Protein AF-A0A4R2BJ52-F1 (afdb_monomer_lite)

Foldseek 3Di:
DDDDDDDDDDDDDPPDPDPPPPDDQFQWWKFDQVQLVVQCVVLVLLVVLVVLVVVVVVPDDLQVSLVVSLVSLLPGDHDPQLLVQLQVRCVSNPAAQFWKKKWKFDAPDDIDIDGRDGHSVSSVSSVSNSSSVCRHSCNVVVCVVVVHDSRPDGIMMMMGTDDPDDDDQDDADDDDDRPGRMDGDPNVVNVRVVSVVVVVVVVVVPD

Secondary structure (DSSP, 8-state):
--------------------------SEEEE-HHHHHHHHHHTTHHHHHHHHHHHHHTT--HHHHHHHHHHHHHHSPPPHHHHHHHHHHHHHHT-TT--EEEEEES-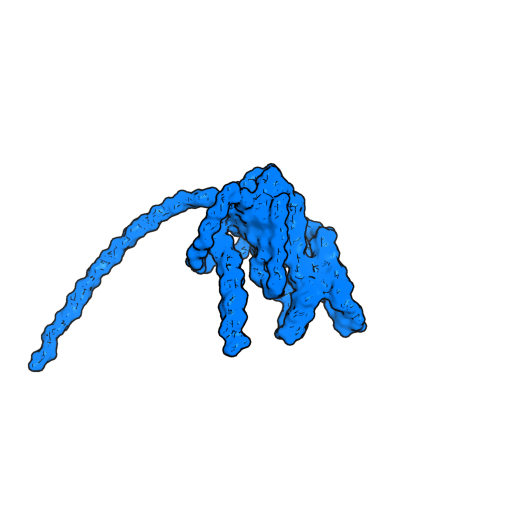SSPPPEEEEE-SHHHHHHHHHHHHHGGG-HHHHHHHHHTT--SSS---EEEEEE--SSPPPPPPPPP-----SSEE--HHHHHHHHHHHHHHHHHTTS--

Radius of gyration: 22.38 Å; chains: 1; bounding box: 63×48×71 Å

Sequence (207 aa):
MSQSGTTRLYQPVRLVPQRRQEAEASTGFAVTMAACHEFVRSARLRPYIAGELRRWRAGRDLIAVGAAIRTAFADAGWPDPVADAIAAGYARLGGDGTVVTVRSVGSPGRLEMFRDLRTTSDVLAACKRCFAALFTDEAIADREARGSSQLDVAVSIGIERESCAAAPAPAAPTAVDCSGYVVDDAELLRLAAWAIVLERNHTRSAS

Structure (mmCIF, N/CA/C/O backbone):
data_AF-A0A4R2BJ52-F1
#
_entry.id   AF-A0A4R2BJ52-F1
#
loop_
_atom_site.group_PDB
_atom_site.id
_atom_site.type_symbol
_atom_site.label_atom_id
_atom_site.label_alt_id
_atom_site.label_comp_id
_atom_site.label_asym_id
_atom_site.label_entity_id
_atom_site.label_seq_id
_atom_site.pdbx_PDB_ins_code
_atom_site.Cartn_x
_atom_site.Cartn_y
_atom_site.Cartn_z
_atom_site.occupancy
_atom_site.B_iso_or_equiv
_atom_site.auth_seq_id
_atom_site.auth_comp_id
_atom_site.auth_asym_id
_atom_site.auth_atom_id
_atom_site.pdbx_PDB_model_num
ATOM 1 N N . MET A 1 1 ? 49.257 -34.125 48.888 1.00 41.59 1 MET A N 1
ATOM 2 C CA . MET A 1 1 ? 48.495 -34.733 47.779 1.00 41.59 1 MET A CA 1
ATOM 3 C C . MET A 1 1 ? 47.028 -34.434 48.031 1.00 41.59 1 MET A C 1
ATOM 5 O O . MET A 1 1 ? 46.412 -35.065 48.877 1.00 41.59 1 MET A O 1
ATOM 9 N N . SER A 1 2 ? 46.544 -33.360 47.408 1.00 39.62 2 SER A N 1
ATOM 10 C CA . SER A 1 2 ? 45.168 -32.866 47.501 1.00 39.62 2 SER A CA 1
ATOM 11 C C . SER A 1 2 ? 44.220 -33.779 46.746 1.00 39.62 2 SER A C 1
ATOM 13 O O . SER A 1 2 ? 44.535 -34.080 45.602 1.00 39.62 2 SER A O 1
ATOM 15 N N . GLN A 1 3 ? 43.061 -34.099 47.325 1.00 38.56 3 GLN A N 1
ATOM 16 C CA . GLN A 1 3 ? 41.778 -34.201 46.617 1.00 38.56 3 GLN A CA 1
ATOM 17 C C . GLN A 1 3 ? 40.640 -33.954 47.623 1.00 38.56 3 GLN A C 1
ATOM 19 O O . GLN A 1 3 ? 40.214 -34.867 48.320 1.00 38.56 3 GLN A O 1
ATOM 24 N N . SER A 1 4 ? 40.157 -32.712 47.696 1.00 43.31 4 SER A N 1
ATOM 25 C CA . SER A 1 4 ? 38.865 -32.383 48.310 1.00 43.31 4 SER A CA 1
ATOM 26 C C . SER A 1 4 ? 37.937 -31.944 47.187 1.00 43.31 4 SER A C 1
ATOM 28 O O . SER A 1 4 ? 38.102 -30.864 46.622 1.00 43.31 4 SER A O 1
ATOM 30 N N . GLY A 1 5 ? 37.015 -32.830 46.814 1.00 39.09 5 GLY A N 1
ATOM 31 C CA . GLY A 1 5 ? 35.986 -32.570 45.816 1.00 39.09 5 GLY A CA 1
ATOM 32 C C . GLY A 1 5 ? 34.953 -31.583 46.352 1.00 39.09 5 GLY A C 1
ATOM 33 O O . GLY A 1 5 ? 34.246 -31.866 47.315 1.00 39.09 5 GLY A O 1
ATOM 34 N N . THR A 1 6 ? 34.866 -30.417 45.720 1.00 45.50 6 THR A N 1
ATOM 35 C CA . THR A 1 6 ? 33.835 -29.414 45.993 1.00 45.50 6 THR A CA 1
ATOM 36 C C . THR A 1 6 ? 32.547 -29.808 45.273 1.00 45.50 6 THR A C 1
ATOM 38 O O . THR A 1 6 ? 32.357 -29.494 44.099 1.00 45.50 6 THR A O 1
ATOM 41 N N . THR A 1 7 ? 31.639 -30.484 45.974 1.00 38.81 7 THR A N 1
ATOM 42 C CA . THR A 1 7 ? 30.260 -30.686 45.512 1.00 38.81 7 THR A CA 1
ATOM 43 C C . THR A 1 7 ? 29.520 -29.348 45.566 1.00 38.81 7 THR A C 1
ATOM 45 O O . THR A 1 7 ? 29.089 -28.903 46.629 1.00 38.81 7 THR A O 1
ATOM 48 N N . ARG A 1 8 ? 29.378 -28.671 44.418 1.00 41.22 8 ARG A N 1
ATOM 49 C CA . ARG A 1 8 ? 28.463 -27.528 44.268 1.00 41.22 8 ARG A CA 1
ATOM 50 C C . ARG A 1 8 ? 27.025 -28.040 44.364 1.00 41.22 8 ARG A C 1
ATOM 52 O O . ARG A 1 8 ? 26.524 -28.671 43.438 1.00 41.22 8 ARG A O 1
ATOM 59 N N . LEU A 1 9 ? 26.373 -27.756 45.487 1.00 41.34 9 LEU A N 1
ATOM 60 C CA . LEU A 1 9 ? 24.936 -27.946 45.665 1.00 41.34 9 LEU A CA 1
ATOM 61 C C . LEU A 1 9 ? 24.181 -27.049 44.671 1.00 41.34 9 LEU A C 1
ATOM 63 O O . LEU A 1 9 ? 24.325 -25.827 44.683 1.00 41.34 9 LEU A O 1
ATOM 67 N N . TYR A 1 10 ? 23.398 -27.677 43.797 1.00 31.06 10 TYR A N 1
ATOM 68 C CA . TYR A 1 10 ? 22.483 -27.023 42.866 1.00 31.06 10 TYR A CA 1
ATOM 69 C C . TYR A 1 10 ? 21.347 -26.379 43.676 1.00 31.06 10 TYR A C 1
ATOM 71 O O . TYR A 1 10 ? 20.587 -27.082 44.341 1.00 31.06 10 TYR A O 1
ATOM 79 N N . GLN A 1 11 ? 21.227 -25.050 43.653 1.00 37.69 11 GLN A N 1
ATOM 80 C CA . GLN A 1 11 ? 20.032 -24.384 44.176 1.00 37.69 11 GLN A CA 1
ATOM 81 C C . GLN A 1 11 ? 18.918 -24.467 43.124 1.00 37.69 11 GLN A C 1
ATOM 83 O O . GLN A 1 11 ? 19.160 -24.115 41.967 1.00 37.69 11 GLN A O 1
ATOM 88 N N . PRO A 1 12 ? 17.696 -24.902 43.476 1.00 36.69 12 PRO A N 1
ATOM 89 C CA . PRO A 1 12 ? 16.580 -24.837 42.548 1.00 36.69 12 PRO A CA 1
ATOM 90 C C . PRO A 1 12 ? 16.189 -23.371 42.333 1.00 36.69 12 PRO A C 1
ATOM 92 O O . PRO A 1 12 ? 15.832 -22.658 43.273 1.00 36.69 12 PRO A O 1
ATOM 95 N N . VAL A 1 13 ? 16.251 -22.924 41.079 1.00 41.91 13 VAL A N 1
ATOM 96 C CA . VAL A 1 13 ? 15.698 -21.637 40.650 1.00 41.91 13 VAL A CA 1
ATOM 97 C C . VAL A 1 13 ? 14.194 -21.671 40.928 1.00 41.91 13 VAL A C 1
ATOM 99 O O . VAL A 1 13 ? 13.459 -22.433 40.302 1.00 41.91 13 VAL A O 1
ATOM 102 N N . ARG A 1 14 ? 13.718 -20.860 41.881 1.00 32.72 14 ARG A N 1
ATOM 103 C CA . ARG A 1 14 ? 12.281 -20.594 42.022 1.00 32.72 14 ARG A CA 1
ATOM 104 C C . ARG A 1 14 ? 11.825 -19.864 40.762 1.00 32.72 14 ARG A C 1
ATOM 106 O O . ARG A 1 14 ? 12.106 -18.679 40.603 1.00 32.72 14 ARG A O 1
ATOM 113 N N . LEU A 1 15 ? 11.104 -20.565 39.891 1.00 32.72 15 LEU A N 1
ATOM 114 C CA . LEU A 1 15 ? 10.260 -19.944 38.876 1.00 32.72 15 LEU A CA 1
ATOM 115 C C . LEU A 1 15 ? 9.215 -19.096 39.607 1.00 32.72 15 LEU A C 1
ATOM 117 O O . LEU A 1 15 ? 8.249 -19.612 40.167 1.00 32.72 15 LEU A O 1
ATOM 121 N N . VAL A 1 16 ? 9.452 -17.787 39.659 1.00 36.56 16 VAL A N 1
ATOM 122 C CA . VAL A 1 16 ? 8.417 -16.821 40.023 1.00 36.56 16 VAL A CA 1
ATOM 123 C C . VAL A 1 16 ? 7.345 -16.932 38.938 1.00 36.56 16 VAL A C 1
ATOM 125 O O . VAL A 1 16 ? 7.696 -16.811 37.762 1.00 36.56 16 VAL A O 1
ATOM 128 N N . PRO A 1 17 ? 6.066 -17.183 39.272 1.00 31.14 17 PRO A N 1
ATOM 129 C CA . PRO A 1 17 ? 5.019 -17.143 38.267 1.00 31.14 17 PRO A CA 1
ATOM 130 C C . PRO A 1 17 ? 5.016 -15.728 37.693 1.00 31.14 17 PRO A C 1
ATOM 132 O O . PRO A 1 17 ? 4.784 -14.757 38.419 1.00 31.14 17 PRO A O 1
ATOM 135 N N . GLN A 1 18 ? 5.345 -15.600 36.406 1.00 39.41 18 GLN A N 1
ATOM 136 C CA . GLN A 1 18 ? 5.172 -14.337 35.711 1.00 39.41 18 GLN A CA 1
ATOM 137 C C . GLN A 1 18 ? 3.688 -14.003 35.817 1.00 39.41 18 GLN A C 1
ATOM 139 O O . GLN A 1 18 ? 2.839 -14.763 35.345 1.00 39.41 18 GLN A O 1
ATOM 144 N N . ARG A 1 19 ? 3.368 -12.913 36.527 1.00 28.89 19 ARG A N 1
ATOM 145 C CA . ARG A 1 19 ? 2.009 -12.377 36.523 1.00 28.89 19 ARG A CA 1
ATOM 146 C C . ARG A 1 19 ? 1.627 -12.245 35.055 1.00 28.89 19 ARG A C 1
ATOM 148 O O . ARG A 1 19 ? 2.394 -11.643 34.305 1.00 28.89 19 ARG A O 1
ATOM 155 N N . ARG A 1 20 ? 0.474 -12.792 34.655 1.00 35.03 20 ARG A N 1
ATOM 156 C CA . ARG A 1 20 ? -0.201 -12.318 33.444 1.00 35.03 20 ARG A CA 1
ATOM 157 C C . ARG A 1 20 ? -0.268 -10.805 33.610 1.00 35.03 20 ARG A C 1
ATOM 159 O O . ARG A 1 20 ? -0.992 -10.334 34.483 1.00 35.03 20 ARG A O 1
ATOM 166 N N . GLN A 1 21 ? 0.572 -10.071 32.887 1.00 37.59 21 GLN A N 1
ATOM 167 C CA . GLN A 1 21 ? 0.356 -8.648 32.721 1.00 37.59 21 GLN A CA 1
ATOM 168 C C . GLN A 1 21 ? -1.011 -8.569 32.063 1.00 37.59 21 GLN A C 1
ATOM 170 O O . GLN A 1 21 ? -1.208 -9.086 30.965 1.00 37.59 21 GLN A O 1
ATOM 175 N N . GLU A 1 22 ? -1.983 -8.070 32.822 1.00 30.86 22 GLU A N 1
ATOM 176 C CA . GLU A 1 22 ? -3.259 -7.631 32.284 1.00 30.86 22 GLU A CA 1
ATOM 177 C C . GLU A 1 22 ? -2.907 -6.741 31.098 1.00 30.86 22 GLU A C 1
ATOM 179 O O . GLU A 1 22 ? -2.215 -5.739 31.270 1.00 30.86 22 GLU A O 1
ATOM 184 N N . ALA A 1 23 ? -3.234 -7.212 29.894 1.00 40.47 23 ALA A N 1
ATOM 185 C CA . ALA A 1 23 ? -2.856 -6.551 28.663 1.00 40.47 23 ALA A CA 1
ATOM 186 C C . ALA A 1 23 ? -3.389 -5.118 28.723 1.00 40.47 23 ALA A C 1
ATOM 188 O O . ALA A 1 23 ? -4.603 -4.905 28.687 1.00 40.47 23 ALA A O 1
ATOM 189 N N . GLU A 1 24 ? -2.486 -4.143 28.862 1.00 43.41 24 GLU A N 1
ATOM 190 C CA . GLU A 1 24 ? -2.804 -2.750 28.580 1.00 43.41 24 GLU A CA 1
ATOM 191 C C . GLU A 1 24 ? -3.494 -2.727 27.217 1.00 43.41 24 GLU A C 1
ATOM 193 O O . GLU A 1 24 ? -3.014 -3.354 26.270 1.00 43.41 24 GLU A O 1
ATOM 198 N N . ALA A 1 25 ? -4.660 -2.078 27.141 1.00 50.91 25 ALA A N 1
ATOM 199 C CA . ALA A 1 25 ? -5.409 -1.965 25.899 1.00 50.91 25 ALA A CA 1
ATOM 200 C C . ALA A 1 25 ? -4.448 -1.505 24.795 1.00 50.91 25 ALA A C 1
ATOM 202 O O . ALA A 1 25 ? -3.876 -0.417 24.903 1.00 50.91 25 ALA A O 1
ATOM 203 N N . SER A 1 26 ? -4.227 -2.364 23.791 1.00 58.62 26 SER A N 1
ATOM 204 C CA . SER A 1 26 ? -3.217 -2.118 22.764 1.00 58.62 26 SER A CA 1
ATOM 205 C C . SER A 1 26 ? -3.442 -0.740 22.155 1.00 58.62 26 SER A C 1
ATOM 207 O O . SER A 1 26 ? -4.533 -0.427 21.677 1.00 58.62 26 SER A O 1
ATOM 209 N N . THR A 1 27 ? -2.417 0.107 22.190 1.00 80.88 27 THR A N 1
ATOM 210 C CA . THR A 1 27 ? -2.485 1.463 21.635 1.00 80.88 27 THR A CA 1
ATOM 211 C C . THR A 1 27 ? -2.307 1.474 20.120 1.00 80.88 27 THR A C 1
ATOM 213 O O . THR A 1 27 ? -2.368 2.539 19.514 1.00 80.88 27 THR A O 1
ATOM 216 N N . GLY A 1 28 ? -2.123 0.312 19.492 1.00 85.94 28 GLY A N 1
ATOM 217 C CA . GLY A 1 28 ? -1.963 0.179 18.052 1.00 85.94 28 GLY A CA 1
ATOM 218 C C . GLY A 1 28 ? -2.007 -1.268 17.564 1.00 85.94 28 GLY A C 1
ATOM 219 O O . GLY A 1 28 ? -2.213 -2.201 18.339 1.00 85.94 28 GLY A O 1
ATOM 220 N N . PHE A 1 29 ? -1.796 -1.447 16.267 1.00 84.81 29 PHE A N 1
ATOM 221 C CA . PHE A 1 29 ? -1.642 -2.740 15.602 1.00 84.81 29 PHE A CA 1
ATOM 222 C C . PHE A 1 29 ? -0.725 -2.587 14.387 1.00 84.81 29 PHE A C 1
ATOM 224 O O . PHE A 1 29 ? -0.360 -1.469 14.009 1.00 84.81 29 PHE A O 1
ATOM 231 N N . ALA A 1 30 ? -0.356 -3.698 13.752 1.00 87.06 30 ALA A N 1
ATOM 232 C CA . ALA A 1 30 ? 0.394 -3.644 12.505 1.00 87.06 30 ALA A CA 1
ATOM 233 C C . ALA A 1 30 ? -0.259 -4.439 11.377 1.00 87.06 30 ALA A C 1
ATOM 235 O O . ALA A 1 30 ? -0.793 -5.530 11.580 1.00 87.06 30 ALA A O 1
ATOM 236 N N . VAL A 1 31 ? -0.140 -3.893 10.173 1.00 87.12 31 VAL A N 1
ATOM 237 C CA . VAL A 1 31 ? -0.426 -4.555 8.904 1.00 87.12 31 VAL A CA 1
ATOM 238 C C . VAL A 1 31 ? 0.841 -5.269 8.447 1.00 87.12 31 VAL A C 1
ATOM 240 O O . VAL A 1 31 ? 1.923 -4.675 8.409 1.00 87.12 31 VAL A O 1
ATOM 243 N N . THR A 1 32 ? 0.723 -6.550 8.119 1.00 87.19 32 THR A N 1
ATOM 244 C CA . THR A 1 32 ? 1.876 -7.407 7.820 1.00 87.19 32 THR A CA 1
ATOM 245 C C . THR A 1 32 ? 2.321 -7.311 6.360 1.00 87.19 32 THR A C 1
ATOM 247 O O . THR A 1 32 ? 1.571 -6.898 5.473 1.00 87.19 32 THR A O 1
ATOM 250 N N . MET A 1 33 ? 3.537 -7.783 6.066 1.00 85.50 33 MET A N 1
ATOM 251 C CA . MET A 1 33 ? 3.999 -7.961 4.681 1.00 85.50 33 MET A CA 1
ATOM 252 C C . MET A 1 33 ? 3.098 -8.913 3.876 1.00 85.50 33 MET A C 1
ATOM 254 O O . MET A 1 33 ? 2.947 -8.734 2.668 1.00 85.50 33 MET A O 1
ATOM 258 N N . ALA A 1 34 ? 2.449 -9.885 4.528 1.00 84.44 34 ALA A N 1
ATOM 259 C CA . ALA A 1 34 ? 1.491 -10.776 3.874 1.00 84.44 34 ALA A CA 1
ATOM 260 C C . ALA A 1 34 ? 0.291 -10.002 3.302 1.00 84.44 34 ALA A C 1
ATOM 262 O O . ALA A 1 34 ? -0.155 -10.298 2.194 1.00 84.44 34 ALA A O 1
ATOM 263 N N . ALA A 1 35 ? -0.180 -8.962 4.000 1.00 88.50 35 ALA A N 1
ATOM 264 C CA . ALA A 1 35 ? -1.237 -8.081 3.504 1.00 88.50 35 ALA A CA 1
ATOM 265 C C . ALA A 1 35 ? -0.781 -7.268 2.284 1.00 88.50 35 ALA A C 1
ATOM 267 O O . ALA A 1 35 ? -1.532 -7.130 1.319 1.00 88.50 35 ALA A O 1
ATOM 268 N N . CYS A 1 36 ? 0.469 -6.792 2.282 1.00 90.12 36 CYS A N 1
ATOM 269 C CA . CYS A 1 36 ? 1.067 -6.125 1.123 1.00 90.12 36 CYS A CA 1
ATOM 270 C C . CYS A 1 36 ? 1.129 -7.064 -0.095 1.00 90.12 36 CYS A C 1
ATOM 272 O O . CYS A 1 36 ? 0.715 -6.695 -1.196 1.00 90.12 36 CYS A O 1
ATOM 274 N N . HIS A 1 37 ? 1.613 -8.296 0.089 1.00 89.69 37 HIS A N 1
ATOM 275 C CA . HIS A 1 37 ? 1.661 -9.290 -0.984 1.00 89.69 37 HIS A CA 1
ATOM 276 C C . HIS A 1 37 ? 0.270 -9.638 -1.512 1.00 89.69 37 HIS A C 1
ATOM 278 O O . HIS A 1 37 ? 0.080 -9.718 -2.727 1.00 89.69 37 HIS A O 1
ATOM 284 N N . GLU A 1 38 ? -0.700 -9.809 -0.616 1.00 91.75 38 GLU A N 1
ATOM 285 C CA . GLU A 1 38 ? -2.082 -10.101 -0.980 1.00 91.75 38 GLU A CA 1
ATOM 286 C C . GLU A 1 38 ? -2.716 -8.953 -1.771 1.00 91.75 38 GLU A C 1
ATOM 288 O O . GLU A 1 38 ? -3.317 -9.193 -2.818 1.00 91.75 38 GLU A O 1
ATOM 293 N N . PHE A 1 39 ? -2.507 -7.705 -1.345 1.00 94.56 39 PHE A N 1
ATOM 294 C CA . PHE A 1 39 ? -2.946 -6.522 -2.083 1.00 94.56 39 PHE A CA 1
ATOM 295 C C . PHE A 1 39 ? -2.375 -6.506 -3.507 1.00 94.56 39 PHE A C 1
ATOM 297 O O . PHE A 1 39 ? -3.120 -6.434 -4.485 1.00 94.56 39 PHE A O 1
ATOM 304 N N . VAL A 1 40 ? -1.055 -6.661 -3.641 1.00 93.81 40 VAL A N 1
ATOM 305 C CA . VAL A 1 40 ? -0.360 -6.670 -4.939 1.00 93.81 40 VAL A CA 1
ATOM 306 C C . VAL A 1 40 ? -0.834 -7.818 -5.842 1.00 93.81 40 VAL A C 1
ATOM 308 O O . VAL A 1 40 ? -0.940 -7.646 -7.064 1.00 93.81 40 VAL A O 1
ATOM 311 N N . ARG A 1 41 ? -1.126 -8.987 -5.259 1.00 93.06 41 ARG A N 1
ATOM 312 C CA . ARG A 1 41 ? -1.643 -10.168 -5.963 1.00 93.06 41 ARG A CA 1
ATOM 313 C C . ARG A 1 41 ? -3.067 -9.934 -6.465 1.00 93.06 41 ARG A C 1
ATOM 315 O O . ARG A 1 41 ? -3.312 -10.097 -7.661 1.00 93.06 41 ARG A O 1
ATOM 322 N N . SER A 1 42 ? -3.978 -9.543 -5.579 1.00 92.88 42 SER A N 1
ATOM 323 C CA . SER A 1 42 ? -5.405 -9.387 -5.878 1.00 92.88 42 SER A CA 1
ATOM 324 C C . SER A 1 42 ? -5.684 -8.214 -6.817 1.00 92.88 42 SER A C 1
ATOM 326 O O . SER A 1 42 ? -6.476 -8.353 -7.747 1.00 92.88 42 SER A O 1
ATOM 328 N N . ALA A 1 43 ? -4.935 -7.115 -6.690 1.00 93.81 43 ALA A N 1
ATOM 329 C CA . ALA A 1 43 ? -4.999 -5.984 -7.614 1.00 93.81 43 ALA A CA 1
ATOM 330 C C . ALA A 1 43 ? -4.274 -6.223 -8.956 1.00 93.81 43 ALA A C 1
ATOM 332 O O . ALA A 1 43 ? -4.263 -5.344 -9.815 1.00 93.81 43 ALA A O 1
ATOM 333 N N . ARG A 1 44 ? -3.648 -7.395 -9.160 1.00 94.00 44 ARG A N 1
ATOM 334 C CA . ARG A 1 44 ? -2.869 -7.739 -10.367 1.00 94.00 44 ARG A CA 1
ATOM 335 C C . ARG A 1 44 ? -1.813 -6.682 -10.717 1.00 94.00 44 ARG A C 1
ATOM 337 O O . ARG A 1 44 ? -1.563 -6.405 -11.890 1.00 94.00 44 ARG A O 1
ATOM 344 N N . LEU A 1 45 ? -1.146 -6.127 -9.706 1.00 95.06 45 LEU A N 1
ATOM 345 C CA . LEU A 1 45 ? -0.161 -5.061 -9.906 1.00 95.06 45 LEU A CA 1
ATOM 346 C C . LEU A 1 45 ? 1.179 -5.590 -10.432 1.00 95.06 45 LEU A C 1
ATOM 348 O O . LEU A 1 45 ? 1.866 -4.878 -11.159 1.00 95.06 45 LEU A O 1
ATOM 352 N N . ARG A 1 46 ? 1.551 -6.852 -10.151 1.00 94.44 46 ARG A N 1
ATOM 353 C CA . ARG A 1 46 ? 2.863 -7.401 -10.574 1.00 94.44 46 ARG A CA 1
ATOM 354 C C . ARG A 1 46 ? 3.109 -7.304 -12.090 1.00 94.44 46 ARG A C 1
ATOM 356 O O . ARG A 1 46 ? 4.170 -6.807 -12.467 1.00 94.44 46 ARG A O 1
ATOM 363 N N . PRO A 1 47 ? 2.184 -7.733 -12.977 1.00 95.44 47 PRO A N 1
ATOM 364 C CA . PRO A 1 47 ? 2.384 -7.605 -14.422 1.00 95.44 47 PRO A CA 1
ATOM 365 C C . PRO A 1 47 ? 2.463 -6.149 -14.891 1.00 95.44 47 PRO A C 1
ATOM 367 O O . PRO A 1 47 ? 3.244 -5.849 -15.795 1.00 95.44 47 PRO A O 1
ATOM 370 N N . TYR A 1 48 ? 1.688 -5.253 -14.269 1.00 96.50 48 TYR A N 1
ATOM 371 C CA . TYR A 1 48 ? 1.702 -3.823 -14.576 1.00 96.50 48 TYR A CA 1
ATOM 372 C C . TYR A 1 48 ? 3.053 -3.193 -14.221 1.00 96.50 48 TYR A C 1
ATOM 374 O O . TYR A 1 48 ? 3.703 -2.611 -15.088 1.00 96.50 48 TYR A O 1
ATOM 382 N N . ILE A 1 49 ? 3.533 -3.416 -12.991 1.00 96.25 49 ILE A N 1
ATOM 383 C CA . ILE A 1 49 ? 4.851 -2.966 -12.520 1.00 96.25 49 ILE A CA 1
ATOM 384 C C . ILE A 1 49 ? 5.950 -3.486 -13.451 1.00 96.25 49 ILE A C 1
ATOM 386 O O . ILE A 1 49 ? 6.788 -2.718 -13.915 1.00 96.25 49 ILE A O 1
ATOM 390 N N . ALA A 1 50 ? 5.925 -4.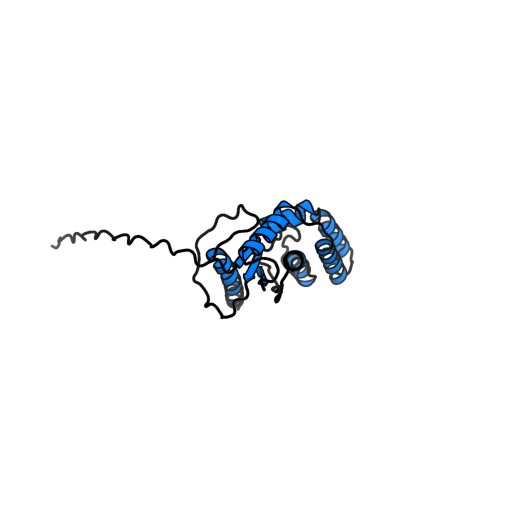777 -13.797 1.00 96.31 50 ALA A N 1
ATOM 391 C CA . ALA A 1 50 ? 6.898 -5.354 -14.722 1.00 96.31 50 ALA A CA 1
ATOM 392 C C . ALA A 1 50 ? 6.864 -4.685 -16.110 1.00 96.31 50 ALA A C 1
ATOM 394 O O . ALA A 1 50 ? 7.908 -4.515 -16.740 1.00 96.31 50 ALA A O 1
ATOM 395 N N . GLY A 1 51 ? 5.680 -4.303 -16.596 1.00 97.62 51 GLY A N 1
ATOM 396 C CA . GLY A 1 51 ? 5.517 -3.550 -17.838 1.00 97.62 51 GLY A CA 1
ATOM 397 C C . GLY A 1 51 ? 6.139 -2.158 -17.771 1.00 97.62 51 GLY A C 1
ATOM 398 O O . GLY A 1 51 ? 6.882 -1.780 -18.676 1.00 97.62 51 GLY A O 1
ATOM 399 N N . GLU A 1 52 ? 5.894 -1.432 -16.686 1.00 97.81 52 GLU A N 1
ATOM 400 C CA . GLU A 1 52 ? 6.458 -0.101 -16.460 1.00 97.81 52 GLU A CA 1
ATOM 401 C C . GLU A 1 52 ? 7.986 -0.134 -16.303 1.00 97.81 52 GLU A C 1
ATOM 403 O O . GLU A 1 52 ? 8.690 0.655 -16.932 1.00 97.81 52 GLU A O 1
ATOM 408 N N . LEU A 1 53 ? 8.529 -1.131 -15.602 1.00 96.69 53 LEU A N 1
ATOM 409 C CA . LEU A 1 53 ? 9.978 -1.336 -15.498 1.00 96.69 53 LEU A CA 1
ATOM 410 C C . LEU A 1 53 ? 10.627 -1.684 -16.847 1.00 96.69 53 LEU A C 1
ATOM 412 O O . LEU A 1 53 ? 11.753 -1.272 -17.118 1.00 96.69 53 LEU A O 1
ATOM 416 N N . ARG A 1 54 ? 9.935 -2.418 -17.731 1.00 97.00 54 ARG A N 1
ATOM 417 C CA . ARG A 1 54 ? 10.425 -2.633 -19.106 1.00 97.00 54 ARG A CA 1
ATOM 418 C C . ARG A 1 54 ? 10.463 -1.331 -19.902 1.00 97.00 54 ARG A C 1
ATOM 420 O O . ARG A 1 54 ? 11.414 -1.122 -20.646 1.00 97.00 54 ARG A O 1
ATOM 427 N N . ARG A 1 55 ? 9.463 -0.458 -19.739 1.00 97.44 55 ARG A N 1
ATOM 428 C CA . ARG A 1 55 ? 9.444 0.867 -20.385 1.00 97.44 55 ARG A CA 1
ATOM 429 C C . ARG A 1 55 ? 10.591 1.737 -19.887 1.00 97.44 55 ARG A C 1
ATOM 431 O O . ARG A 1 55 ? 11.243 2.372 -20.707 1.00 97.44 55 ARG A O 1
ATOM 438 N N . TRP A 1 56 ? 10.872 1.712 -18.584 1.00 97.31 56 TRP A N 1
ATOM 439 C CA . TRP A 1 56 ? 12.046 2.371 -18.012 1.00 97.31 56 TRP A CA 1
ATOM 440 C C . TRP A 1 56 ? 13.344 1.892 -18.670 1.00 97.31 56 TRP A C 1
ATOM 442 O O . TRP A 1 56 ? 14.092 2.698 -19.215 1.00 97.31 56 TRP A O 1
ATOM 452 N N . ARG A 1 57 ? 13.569 0.572 -18.726 1.00 94.94 57 ARG A N 1
ATOM 453 C CA . ARG A 1 57 ? 14.759 -0.014 -19.375 1.00 94.94 57 ARG A CA 1
ATOM 454 C C . ARG A 1 57 ? 14.842 0.263 -20.881 1.00 94.94 57 ARG A C 1
ATOM 456 O O . ARG A 1 57 ? 15.929 0.221 -21.442 1.00 94.94 57 ARG A O 1
ATOM 463 N N . ALA A 1 58 ? 13.716 0.569 -21.526 1.00 97.06 58 ALA A N 1
ATOM 464 C CA . ALA A 1 58 ? 13.648 1.010 -22.919 1.00 97.06 58 ALA A CA 1
ATOM 465 C C . ALA A 1 58 ? 13.843 2.534 -23.099 1.00 97.06 58 ALA A C 1
ATOM 467 O O . ALA A 1 58 ? 13.700 3.032 -24.213 1.00 97.06 58 ALA A O 1
ATOM 468 N N . GLY A 1 59 ? 14.155 3.273 -22.029 1.00 97.00 59 GLY A N 1
ATOM 469 C CA . GLY A 1 59 ? 14.476 4.703 -22.065 1.00 97.00 59 GLY A CA 1
ATOM 470 C C . GLY A 1 59 ? 13.372 5.638 -21.566 1.00 97.00 59 GLY A C 1
ATOM 471 O O . GLY A 1 59 ? 13.523 6.853 -21.678 1.00 97.00 59 GLY A O 1
ATOM 472 N N . ARG A 1 60 ? 12.261 5.123 -21.018 1.00 97.06 60 ARG A N 1
ATOM 473 C CA . ARG A 1 60 ? 11.261 5.978 -20.356 1.00 97.06 60 ARG A CA 1
ATOM 474 C C . ARG A 1 60 ? 11.859 6.602 -19.096 1.00 97.06 60 ARG A C 1
ATOM 476 O O . ARG A 1 60 ? 12.572 5.935 -18.358 1.00 97.06 60 ARG A O 1
ATOM 483 N N . ASP A 1 61 ? 11.504 7.853 -18.827 1.00 97.75 61 ASP A N 1
ATOM 484 C CA . ASP A 1 61 ? 11.896 8.548 -17.603 1.00 97.75 61 ASP A CA 1
ATOM 485 C C . ASP A 1 61 ? 11.455 7.796 -16.327 1.00 97.75 61 ASP A C 1
ATOM 487 O O . ASP A 1 61 ? 10.321 7.307 -16.232 1.00 97.75 61 ASP A O 1
ATOM 491 N N . LEU A 1 62 ? 12.362 7.697 -15.348 1.00 96.19 62 LEU A N 1
ATOM 492 C CA . LEU A 1 62 ? 12.143 6.926 -14.123 1.00 96.19 62 LEU A CA 1
ATOM 493 C C . LEU A 1 62 ? 11.116 7.581 -13.191 1.00 96.19 62 LEU A C 1
ATOM 495 O O . LEU A 1 62 ? 10.319 6.872 -12.575 1.00 96.19 62 LEU A O 1
ATOM 499 N N . ILE A 1 63 ? 11.081 8.914 -13.126 1.00 96.31 63 ILE A N 1
ATOM 500 C CA . ILE A 1 63 ? 10.105 9.656 -12.317 1.00 96.31 63 ILE A CA 1
ATOM 501 C C . ILE A 1 63 ? 8.699 9.360 -12.848 1.00 96.31 63 ILE A C 1
ATOM 503 O O . ILE A 1 63 ? 7.789 9.041 -12.077 1.00 96.31 63 ILE A O 1
ATOM 507 N N . ALA A 1 64 ? 8.528 9.370 -14.175 1.00 97.25 64 ALA A N 1
ATOM 508 C CA . ALA A 1 64 ? 7.265 9.019 -14.821 1.00 97.25 64 ALA A CA 1
ATOM 509 C C . ALA A 1 64 ? 6.846 7.559 -14.564 1.00 97.25 64 ALA A C 1
ATOM 511 O O . ALA A 1 64 ? 5.661 7.281 -14.370 1.00 97.25 64 ALA A O 1
ATOM 512 N N . VAL A 1 65 ? 7.802 6.628 -14.555 1.00 97.56 65 VAL A N 1
ATOM 513 C CA . VAL A 1 65 ? 7.567 5.202 -14.264 1.00 97.56 65 VAL A CA 1
ATOM 514 C C . VAL A 1 65 ? 7.136 5.001 -12.813 1.00 97.56 65 VAL A C 1
ATOM 516 O O . VAL A 1 65 ? 6.112 4.361 -12.564 1.00 97.56 65 VAL A O 1
ATOM 519 N N . GLY A 1 66 ? 7.862 5.591 -11.861 1.00 95.75 66 GLY A N 1
ATOM 520 C CA . GLY A 1 66 ? 7.504 5.546 -10.447 1.00 95.75 66 GLY A CA 1
ATOM 521 C C . GLY A 1 66 ? 6.121 6.151 -10.200 1.00 95.75 66 GLY A C 1
ATOM 522 O O . GLY A 1 66 ? 5.294 5.541 -9.525 1.00 95.75 66 GLY A O 1
ATOM 523 N N . ALA A 1 67 ? 5.827 7.311 -10.795 1.00 96.44 67 ALA A N 1
ATOM 524 C CA . ALA A 1 67 ? 4.515 7.945 -10.686 1.00 96.44 67 ALA A CA 1
ATOM 525 C C . ALA A 1 67 ? 3.390 7.045 -11.226 1.00 96.44 67 ALA A C 1
ATOM 527 O O . ALA A 1 67 ? 2.401 6.837 -10.528 1.00 96.44 67 ALA A O 1
ATOM 528 N N . ALA A 1 68 ? 3.563 6.453 -12.414 1.00 97.69 68 ALA A N 1
ATOM 529 C CA . ALA A 1 68 ? 2.571 5.559 -13.013 1.00 97.69 68 ALA A CA 1
ATOM 530 C C . ALA A 1 68 ? 2.277 4.337 -12.129 1.00 97.69 68 ALA A C 1
ATOM 532 O O . ALA A 1 68 ? 1.115 3.987 -11.917 1.00 97.69 68 ALA A O 1
ATOM 533 N N . ILE A 1 69 ? 3.319 3.720 -11.562 1.00 96.94 69 ILE A N 1
ATOM 534 C CA . ILE A 1 69 ? 3.155 2.605 -10.625 1.00 96.94 69 ILE A CA 1
ATOM 535 C C . ILE A 1 69 ? 2.376 3.064 -9.389 1.00 96.94 69 ILE A C 1
ATOM 537 O O . ILE A 1 69 ? 1.383 2.436 -9.034 1.00 96.94 69 ILE A O 1
ATOM 541 N N . ARG A 1 70 ? 2.768 4.173 -8.752 1.00 95.50 70 ARG A N 1
ATOM 542 C CA . ARG A 1 70 ? 2.098 4.663 -7.535 1.00 95.50 70 ARG A CA 1
ATOM 543 C C . ARG A 1 70 ? 0.639 5.059 -7.771 1.00 95.50 70 ARG A C 1
ATOM 545 O O . ARG A 1 70 ? -0.192 4.799 -6.904 1.00 95.50 70 ARG A O 1
ATOM 552 N N . THR A 1 71 ? 0.307 5.616 -8.936 1.00 96.38 71 THR A N 1
ATOM 553 C CA . THR A 1 71 ? -1.087 5.861 -9.339 1.00 96.38 71 THR A CA 1
ATOM 554 C C . THR A 1 71 ? -1.874 4.554 -9.421 1.00 96.38 71 THR A C 1
ATOM 556 O O . THR A 1 71 ? -2.951 4.462 -8.841 1.00 96.38 71 THR A O 1
ATOM 559 N N . ALA A 1 72 ? -1.306 3.499 -10.014 1.00 96.75 72 ALA A N 1
ATOM 560 C CA . ALA A 1 72 ? -1.966 2.194 -10.065 1.00 96.75 72 ALA A CA 1
ATOM 561 C C . ALA A 1 72 ? -2.237 1.600 -8.667 1.00 96.75 72 ALA A C 1
ATOM 563 O O . ALA A 1 72 ? -3.267 0.962 -8.465 1.00 96.75 72 ALA A O 1
ATOM 564 N N . PHE A 1 73 ? -1.360 1.833 -7.681 1.00 95.81 73 PHE A N 1
ATOM 565 C CA . PHE A 1 73 ? -1.623 1.453 -6.284 1.00 95.81 73 PHE A CA 1
ATOM 566 C C . PHE A 1 73 ? -2.790 2.235 -5.665 1.00 95.81 73 PHE A C 1
ATOM 568 O O . PHE A 1 73 ? -3.5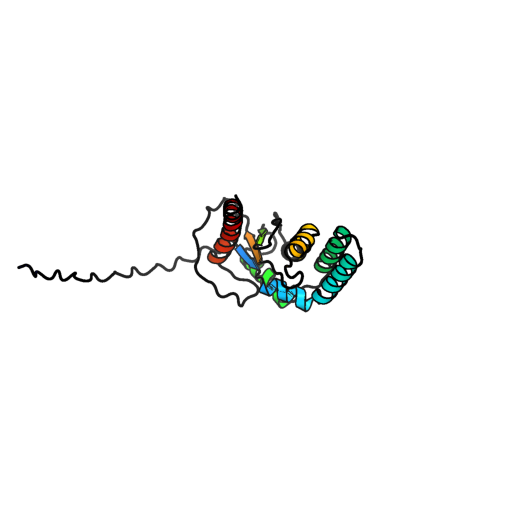75 1.659 -4.909 1.00 95.81 73 PHE A O 1
ATOM 575 N N . ALA A 1 74 ? -2.904 3.533 -5.957 1.00 93.31 74 ALA A N 1
ATOM 576 C CA . ALA A 1 74 ? -4.001 4.358 -5.458 1.00 93.31 74 ALA A CA 1
ATOM 577 C C . ALA A 1 74 ? -5.354 3.884 -6.020 1.00 93.31 74 ALA A C 1
ATOM 579 O O . ALA A 1 74 ? -6.296 3.664 -5.247 1.00 93.31 74 ALA A O 1
ATOM 580 N N . ASP A 1 75 ? -5.397 3.635 -7.332 1.00 95.12 75 ASP A N 1
ATOM 581 C CA . ASP A 1 75 ? -6.603 3.266 -8.083 1.00 95.12 75 ASP A CA 1
ATOM 582 C C . ASP A 1 75 ? -7.037 1.805 -7.868 1.00 95.12 75 ASP A C 1
ATOM 584 O O . ASP A 1 75 ? -8.201 1.459 -8.065 1.00 95.12 75 ASP A O 1
ATOM 588 N N . ALA A 1 76 ? -6.118 0.930 -7.452 1.00 95.69 76 ALA A N 1
ATOM 589 C CA . ALA A 1 76 ? -6.398 -0.484 -7.226 1.00 95.69 76 ALA A CA 1
ATOM 590 C C . ALA A 1 76 ? -7.482 -0.716 -6.158 1.00 95.69 76 ALA A C 1
ATOM 592 O O . ALA A 1 76 ? -7.458 -0.121 -5.081 1.00 95.69 76 ALA A O 1
ATOM 593 N N . GLY A 1 77 ? -8.409 -1.642 -6.411 1.00 94.12 77 GLY A N 1
ATOM 594 C CA . GLY A 1 77 ? -9.377 -2.088 -5.406 1.00 94.12 77 GLY A CA 1
ATOM 595 C C . GLY A 1 77 ? -8.696 -2.799 -4.233 1.00 94.12 77 GLY A C 1
ATOM 596 O O . GLY A 1 77 ? -7.703 -3.504 -4.416 1.00 94.12 77 GLY A O 1
ATOM 597 N N . TRP A 1 78 ? -9.226 -2.617 -3.024 1.00 92.31 78 TRP A N 1
ATOM 598 C CA . TRP A 1 78 ? -8.799 -3.418 -1.880 1.00 92.31 78 TRP A CA 1
ATOM 599 C C . TRP A 1 78 ? -9.361 -4.842 -1.988 1.00 92.31 78 TRP A C 1
ATOM 601 O O . TRP A 1 78 ? -10.532 -4.988 -2.327 1.00 92.31 78 TRP A O 1
ATOM 611 N N . PRO A 1 79 ? -8.581 -5.889 -1.672 1.00 93.00 79 PRO A N 1
ATOM 612 C CA . PRO A 1 79 ? -9.156 -7.186 -1.356 1.00 93.00 79 PRO A CA 1
ATOM 613 C C . PRO A 1 79 ? -9.891 -7.119 -0.010 1.00 93.00 79 PRO A C 1
ATOM 615 O O . PRO A 1 79 ? -9.275 -6.776 1.004 1.00 93.00 79 PRO A O 1
ATOM 618 N N . ASP A 1 80 ? -11.168 -7.509 -0.011 1.00 92.31 80 ASP A N 1
ATOM 619 C CA . ASP A 1 80 ? -12.052 -7.582 1.163 1.00 92.31 80 ASP A CA 1
ATOM 620 C C . ASP A 1 80 ? -11.362 -8.135 2.424 1.00 92.31 80 ASP A C 1
ATOM 622 O O . ASP A 1 80 ? -11.333 -7.423 3.426 1.00 92.31 80 ASP A O 1
ATOM 626 N N . PRO A 1 81 ? -10.675 -9.303 2.407 1.00 88.75 81 PRO A N 1
ATOM 627 C CA . PRO A 1 81 ? -10.083 -9.850 3.630 1.00 88.75 81 PRO A CA 1
ATOM 628 C C . PRO A 1 81 ? -8.999 -8.959 4.253 1.00 88.75 81 PRO A C 1
ATOM 630 O O . PRO A 1 81 ? -8.790 -9.001 5.464 1.00 88.75 81 PRO A O 1
ATOM 633 N N . VAL A 1 82 ? -8.292 -8.157 3.450 1.00 91.38 82 VAL A N 1
ATOM 634 C CA . VAL A 1 82 ? -7.270 -7.235 3.963 1.00 91.38 82 VAL A CA 1
ATOM 635 C C . VAL A 1 82 ? -7.917 -5.947 4.463 1.00 91.38 82 VAL A C 1
ATOM 637 O O . VAL A 1 82 ? -7.554 -5.468 5.537 1.00 91.38 82 VAL A O 1
ATOM 640 N N . ALA A 1 83 ? -8.882 -5.401 3.716 1.00 94.44 83 ALA A N 1
ATOM 641 C CA . ALA A 1 83 ? -9.617 -4.210 4.137 1.00 94.44 83 ALA A CA 1
ATOM 642 C C . ALA A 1 83 ? -10.364 -4.450 5.452 1.00 94.44 83 ALA A C 1
ATOM 644 O O . ALA A 1 83 ? -10.230 -3.648 6.376 1.00 94.44 83 ALA A O 1
ATOM 645 N N . ASP A 1 84 ? -11.062 -5.579 5.563 1.00 91.50 84 ASP A N 1
ATOM 646 C CA . ASP A 1 84 ? -11.817 -5.968 6.752 1.00 91.50 84 ASP A CA 1
ATOM 647 C C . ASP A 1 84 ? -10.897 -6.159 7.959 1.00 91.50 84 ASP A C 1
ATOM 649 O O . ASP A 1 84 ? -11.212 -5.705 9.058 1.00 91.50 84 ASP A O 1
ATOM 653 N N . ALA A 1 85 ? -9.722 -6.768 7.765 1.00 89.50 85 ALA A N 1
ATOM 654 C CA . ALA A 1 85 ? -8.742 -6.934 8.835 1.00 89.50 85 ALA A CA 1
ATOM 655 C C . ALA A 1 85 ? -8.219 -5.583 9.356 1.00 89.50 85 ALA A C 1
ATOM 657 O O . ALA A 1 85 ? -8.131 -5.385 10.571 1.00 89.50 85 ALA A O 1
ATOM 658 N N . ILE A 1 86 ? -7.903 -4.643 8.456 1.00 91.75 86 ILE A N 1
ATOM 659 C CA . ILE A 1 86 ? -7.442 -3.292 8.820 1.00 91.75 86 ILE A CA 1
ATOM 660 C C . ILE A 1 86 ? -8.567 -2.505 9.501 1.00 91.75 86 ILE A C 1
ATOM 662 O O . ILE A 1 86 ? -8.335 -1.886 10.540 1.00 91.75 86 ILE A O 1
ATOM 666 N N . ALA A 1 87 ? -9.786 -2.558 8.958 1.00 93.50 87 ALA A N 1
ATOM 667 C CA . ALA A 1 87 ? -10.956 -1.895 9.523 1.00 93.50 87 ALA A CA 1
ATOM 668 C C . ALA A 1 87 ? -11.291 -2.440 10.918 1.00 93.50 87 ALA A C 1
ATOM 670 O O . ALA A 1 87 ? -11.523 -1.663 11.843 1.00 93.50 87 ALA A O 1
ATOM 671 N N . ALA A 1 88 ? -11.228 -3.760 11.111 1.00 88.62 88 ALA A N 1
ATOM 672 C CA . ALA A 1 88 ? -11.400 -4.386 12.417 1.00 88.62 88 ALA A CA 1
ATOM 673 C C . ALA A 1 88 ? -10.305 -3.955 13.406 1.00 88.62 88 ALA A C 1
ATOM 675 O O . ALA A 1 88 ? -10.604 -3.706 14.573 1.00 88.62 88 ALA A O 1
ATOM 676 N N . GLY A 1 89 ? -9.051 -3.838 12.954 1.00 87.75 89 GLY A N 1
ATOM 677 C CA . GLY A 1 89 ? -7.954 -3.280 13.753 1.00 87.75 89 GLY A CA 1
ATOM 678 C C . GLY A 1 89 ? -8.225 -1.849 14.198 1.00 87.75 89 GLY A C 1
ATOM 679 O O . GLY A 1 89 ? -8.139 -1.534 15.383 1.00 87.75 89 GLY A O 1
ATOM 680 N N . TYR A 1 90 ? -8.639 -0.990 13.270 1.00 91.44 90 TYR A N 1
ATOM 681 C CA . TYR A 1 90 ? -8.964 0.400 13.572 1.00 91.44 90 TYR A CA 1
ATOM 682 C C . TYR A 1 90 ? -10.179 0.532 14.503 1.00 91.44 90 TYR A C 1
ATOM 684 O O . TYR A 1 90 ? -10.154 1.321 15.448 1.00 91.44 90 TYR A O 1
ATOM 692 N N . ALA A 1 91 ? -11.204 -0.304 14.318 1.00 89.44 91 ALA A N 1
ATOM 693 C CA . ALA A 1 91 ? -12.357 -0.373 15.208 1.00 89.44 91 ALA A CA 1
ATOM 694 C C . ALA A 1 91 ? -11.959 -0.737 16.651 1.00 89.44 91 ALA A C 1
ATOM 696 O O . ALA A 1 91 ? -12.491 -0.143 17.588 1.00 89.44 91 ALA A O 1
ATOM 697 N N . ARG A 1 92 ? -10.976 -1.634 16.853 1.00 86.75 92 ARG A N 1
ATOM 698 C CA . ARG A 1 92 ? -10.440 -1.955 18.195 1.00 86.75 92 ARG A CA 1
ATOM 699 C C . ARG A 1 92 ? -9.758 -0.763 18.872 1.00 86.75 92 ARG A C 1
ATOM 701 O O . ARG A 1 92 ? -9.773 -0.684 20.097 1.00 86.75 92 ARG A O 1
ATOM 708 N N . LEU A 1 93 ? -9.196 0.171 18.102 1.00 83.75 93 LEU A N 1
ATOM 709 C CA . LEU A 1 93 ? -8.604 1.404 18.640 1.00 83.75 93 LEU A CA 1
ATOM 710 C C . LEU A 1 93 ? -9.652 2.463 19.023 1.00 83.75 93 LEU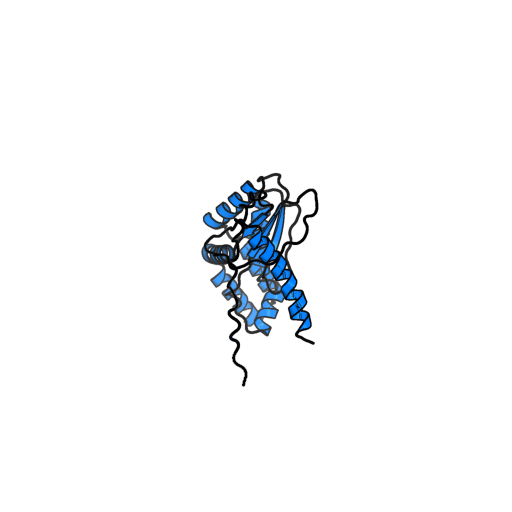 A C 1
ATOM 712 O O . LEU A 1 93 ? -9.326 3.393 19.767 1.00 83.75 93 LEU A O 1
ATOM 716 N N . GLY A 1 94 ? -10.890 2.302 18.544 1.00 87.19 94 GLY A N 1
ATOM 717 C CA . GLY A 1 94 ? -12.025 3.196 18.778 1.00 87.19 94 GLY A CA 1
ATOM 718 C C . GLY A 1 94 ? -12.805 3.566 17.509 1.00 87.19 94 GLY A C 1
ATOM 719 O O . GLY A 1 94 ? -13.862 4.180 17.622 1.00 87.19 94 GLY A O 1
ATOM 720 N N . GLY A 1 95 ? -12.324 3.186 16.319 1.00 88.31 95 GLY A N 1
ATOM 721 C CA . GLY A 1 95 ? -12.999 3.440 15.041 1.00 88.31 95 GLY A CA 1
ATOM 722 C C . GLY A 1 95 ? -13.043 4.916 14.638 1.00 88.31 95 GLY A C 1
ATOM 723 O O . GLY A 1 95 ? -12.261 5.730 15.133 1.00 88.31 95 GLY A O 1
ATOM 724 N N . ASP A 1 96 ? -13.955 5.250 13.720 1.00 88.38 96 ASP A N 1
ATOM 725 C CA . ASP A 1 96 ? -14.089 6.600 13.163 1.00 88.38 96 ASP A CA 1
ATOM 726 C C . ASP A 1 96 ? -14.229 7.667 14.267 1.00 88.38 96 ASP A C 1
ATOM 728 O O . ASP A 1 96 ? -14.992 7.530 15.222 1.00 88.38 96 ASP A O 1
ATOM 732 N N . GLY A 1 97 ? -13.462 8.748 14.131 1.00 86.19 97 GLY A N 1
ATOM 733 C CA . GLY A 1 97 ? -13.292 9.792 15.144 1.00 86.19 97 GLY A CA 1
ATOM 734 C C . GLY A 1 97 ? -12.059 9.596 16.033 1.00 86.19 97 GLY A C 1
ATOM 735 O O . GLY A 1 97 ? -11.567 10.572 16.604 1.00 86.19 97 GLY A O 1
ATOM 736 N N . THR A 1 98 ? -11.502 8.383 16.095 1.00 89.44 98 THR A N 1
ATOM 737 C CA . THR A 1 98 ? -10.237 8.109 16.790 1.00 89.44 98 THR A CA 1
ATOM 738 C C . THR A 1 98 ? -9.059 8.566 15.943 1.00 89.44 98 THR A C 1
ATOM 740 O O . THR A 1 98 ? -8.895 8.120 14.808 1.00 89.44 98 THR A O 1
ATOM 743 N N . VAL A 1 99 ? -8.213 9.428 16.507 1.00 92.19 99 VAL A N 1
ATOM 744 C CA . VAL A 1 99 ? -7.020 9.926 15.816 1.00 92.19 99 VAL A CA 1
ATOM 745 C C . VAL A 1 99 ? -5.922 8.872 15.842 1.00 92.19 99 VAL A C 1
ATOM 747 O O . VAL A 1 99 ? -5.545 8.392 16.914 1.00 92.19 99 VAL A O 1
ATOM 750 N N . VAL A 1 100 ? -5.408 8.519 14.666 1.00 90.81 100 VAL A N 1
ATOM 751 C CA . VAL A 1 100 ? -4.305 7.566 14.518 1.00 90.81 100 VAL A CA 1
ATOM 752 C C . VAL A 1 100 ? -3.198 8.106 13.616 1.00 90.81 100 VAL A C 1
ATOM 754 O O . VAL A 1 100 ? -3.432 8.874 12.680 1.00 90.81 100 VAL A O 1
ATOM 757 N N . THR A 1 101 ? -1.986 7.631 13.881 1.00 90.81 101 THR A N 1
ATOM 758 C CA . THR A 1 101 ? -0.815 7.769 13.019 1.00 90.81 101 THR A CA 1
ATOM 759 C C . THR A 1 101 ? -0.537 6.437 12.317 1.00 90.81 101 THR A C 1
ATOM 761 O O . THR A 1 101 ? -0.535 5.378 12.945 1.00 90.81 101 THR A O 1
ATOM 764 N N . VAL A 1 102 ? -0.263 6.492 11.014 1.00 90.69 102 VAL A N 1
ATOM 765 C CA . VAL A 1 102 ? 0.121 5.358 10.161 1.00 90.69 102 VAL A CA 1
ATOM 766 C C . VAL A 1 102 ? 1.568 5.544 9.712 1.00 90.69 102 VAL A C 1
ATOM 768 O O . VAL A 1 102 ? 1.926 6.601 9.191 1.00 90.69 102 VAL A O 1
ATOM 771 N N . ARG A 1 103 ? 2.404 4.516 9.884 1.00 89.06 103 ARG A N 1
ATOM 772 C CA . ARG A 1 103 ? 3.830 4.536 9.520 1.00 89.06 103 ARG A CA 1
ATOM 773 C C . ARG A 1 103 ? 4.248 3.275 8.778 1.00 89.06 103 ARG A C 1
ATOM 775 O O . ARG A 1 103 ? 3.961 2.171 9.232 1.00 89.06 103 ARG A O 1
ATOM 782 N N . SER A 1 104 ? 4.972 3.416 7.670 1.00 82.62 104 SER A N 1
ATOM 783 C CA . SER A 1 104 ? 5.638 2.273 7.030 1.00 82.62 104 SER A CA 1
ATOM 784 C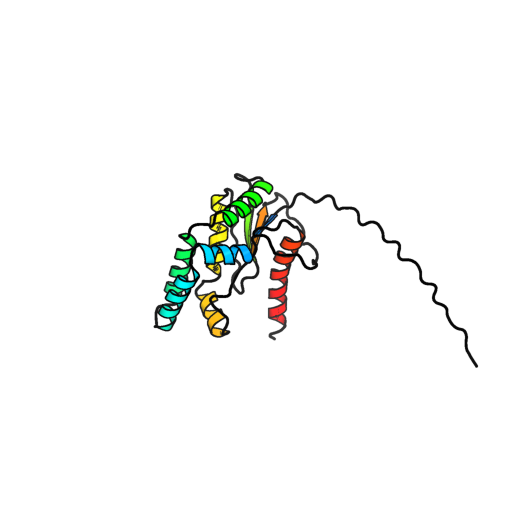 C . SER A 1 104 ? 6.792 1.771 7.899 1.00 82.62 104 SER A C 1
ATOM 786 O O . SER A 1 104 ? 7.467 2.571 8.535 1.00 82.62 104 SER A O 1
ATOM 788 N N . VAL A 1 105 ? 7.061 0.471 7.896 1.00 71.50 105 VAL A N 1
ATOM 789 C CA . VAL A 1 105 ? 8.109 -0.181 8.687 1.00 71.50 105 VAL A CA 1
ATOM 790 C C . VAL A 1 105 ? 8.823 -1.206 7.808 1.00 71.50 105 VAL A C 1
ATOM 792 O O . VAL A 1 105 ? 8.180 -2.051 7.185 1.00 71.50 105 VAL A O 1
ATOM 795 N N . GLY A 1 106 ? 10.157 -1.159 7.777 1.00 57.78 106 GLY A N 1
ATOM 796 C CA . GLY A 1 106 ? 10.974 -2.143 7.057 1.00 57.78 106 GLY A CA 1
ATOM 797 C C . GLY A 1 106 ? 11.142 -1.888 5.554 1.00 57.78 106 GLY A C 1
ATOM 798 O O . GLY A 1 106 ? 11.596 -2.782 4.846 1.00 57.78 106 GLY A O 1
ATOM 799 N N . SER A 1 107 ? 10.805 -0.693 5.054 1.00 54.50 107 SER A N 1
ATOM 800 C CA . SER A 1 107 ? 11.171 -0.289 3.691 1.00 54.50 107 SER A CA 1
ATOM 801 C C . SER A 1 107 ? 12.610 0.241 3.684 1.00 54.50 107 SER A C 1
ATOM 803 O O . SER A 1 107 ? 12.871 1.186 4.424 1.00 54.50 107 SER A O 1
ATOM 805 N N . PRO A 1 108 ? 13.535 -0.287 2.860 1.00 45.53 108 PRO A N 1
ATOM 806 C CA . PRO A 1 108 ? 14.806 0.389 2.619 1.00 45.53 108 PRO A CA 1
ATOM 807 C C . PRO A 1 108 ? 14.519 1.728 1.918 1.00 45.53 108 PRO A C 1
ATOM 809 O O . PRO A 1 108 ? 14.009 1.731 0.796 1.00 45.53 108 PRO A O 1
ATOM 812 N N . GLY A 1 109 ? 14.768 2.858 2.592 1.00 55.28 109 GLY A N 1
ATOM 813 C CA . GLY A 1 109 ? 14.539 4.203 2.048 1.00 55.28 109 GLY A CA 1
ATOM 814 C C . GLY A 1 109 ? 13.793 5.150 2.994 1.00 55.28 109 GLY A C 1
ATOM 815 O O . GLY A 1 109 ? 13.879 5.039 4.213 1.00 55.28 109 GLY A O 1
ATOM 816 N N . ARG A 1 110 ? 13.071 6.130 2.428 1.00 60.50 110 ARG A N 1
ATOM 817 C CA . ARG A 1 110 ? 12.353 7.150 3.209 1.00 60.50 110 ARG A CA 1
ATOM 818 C C . ARG A 1 110 ? 11.133 6.551 3.917 1.00 60.50 110 ARG A C 1
ATOM 820 O O . ARG A 1 110 ? 10.298 5.910 3.285 1.00 60.50 110 ARG A O 1
ATOM 827 N N . LEU A 1 111 ? 11.013 6.815 5.217 1.00 66.12 111 LEU A N 1
ATOM 828 C CA . LEU A 1 111 ? 9.849 6.452 6.025 1.00 66.12 111 LEU A CA 1
ATOM 829 C C . LEU A 1 111 ? 8.632 7.300 5.615 1.00 66.12 111 LEU A C 1
ATOM 831 O O . LEU A 1 111 ? 8.683 8.527 5.710 1.00 66.12 111 LEU A O 1
ATOM 835 N N . GLU A 1 112 ? 7.531 6.668 5.208 1.00 81.25 112 GLU A N 1
ATOM 836 C CA . GLU A 1 112 ? 6.255 7.365 5.022 1.00 81.25 112 GLU A CA 1
ATOM 837 C C . GLU A 1 112 ? 5.470 7.360 6.339 1.00 81.25 112 GLU A C 1
ATOM 839 O O . GLU A 1 112 ? 5.267 6.308 6.956 1.00 81.25 112 GLU A O 1
ATOM 844 N N . MET A 1 113 ? 5.037 8.547 6.768 1.00 86.44 113 MET A N 1
ATOM 845 C CA . MET A 1 113 ? 4.269 8.759 7.994 1.00 86.44 113 MET A CA 1
ATOM 846 C C . MET A 1 113 ? 3.080 9.679 7.715 1.00 86.44 113 MET A C 1
ATOM 848 O O . MET A 1 113 ? 3.249 10.798 7.228 1.00 86.44 113 MET A O 1
ATOM 852 N N . PHE A 1 114 ? 1.887 9.222 8.080 1.00 88.88 114 PHE A N 1
ATOM 853 C CA . PHE A 1 114 ? 0.628 9.954 7.973 1.00 88.88 114 PHE A CA 1
ATOM 854 C C . PHE A 1 114 ? 0.042 10.118 9.373 1.00 88.88 114 PHE A C 1
ATOM 856 O O . PHE A 1 114 ? -0.036 9.146 10.118 1.00 88.88 114 PHE A O 1
ATOM 863 N N . ARG A 1 115 ? -0.343 11.339 9.741 1.00 90.94 115 ARG A N 1
ATOM 864 C CA . ARG A 1 115 ? -0.877 11.681 11.069 1.00 90.94 115 ARG A CA 1
ATOM 865 C C . ARG A 1 115 ? -2.280 12.250 10.944 1.00 90.94 115 ARG A C 1
ATOM 867 O O . ARG A 1 115 ? -2.714 12.538 9.828 1.00 90.94 115 ARG A O 1
ATOM 874 N N . ASP A 1 116 ? -2.950 12.427 12.078 1.00 89.38 116 ASP A N 1
ATOM 875 C CA . ASP A 1 116 ? -4.269 13.059 12.152 1.00 89.38 116 ASP A CA 1
ATOM 876 C C . ASP A 1 116 ? -5.369 12.326 11.355 1.00 89.38 116 ASP A C 1
ATOM 878 O O . ASP A 1 116 ? -6.377 12.930 10.977 1.00 89.38 116 ASP A O 1
ATOM 882 N N . LEU A 1 117 ? -5.205 11.022 11.099 1.00 92.81 117 LEU A N 1
ATOM 883 C CA . LEU A 1 117 ? -6.193 10.222 10.369 1.00 92.81 117 LEU A CA 1
ATOM 884 C C . LEU A 1 117 ? -7.347 9.859 11.304 1.00 92.81 117 LEU A C 1
ATOM 886 O O . LEU A 1 117 ? -7.118 9.451 12.443 1.00 92.81 117 LEU A O 1
ATOM 890 N N . ARG A 1 118 ? -8.586 10.024 10.830 1.00 94.00 118 ARG A N 1
ATOM 891 C CA . ARG A 1 118 ? -9.795 9.946 11.675 1.00 94.00 118 ARG A CA 1
ATOM 892 C C . ARG A 1 118 ? -10.888 9.045 11.126 1.00 94.00 118 ARG A C 1
ATOM 894 O O . ARG A 1 118 ? -11.912 8.889 11.785 1.00 94.00 118 ARG A O 1
ATOM 901 N N . THR A 1 119 ? -10.711 8.506 9.927 1.00 95.81 119 THR A N 1
ATOM 902 C CA . THR A 1 119 ? -11.702 7.637 9.298 1.00 95.81 119 THR A CA 1
ATOM 903 C C . THR A 1 119 ? -11.054 6.355 8.810 1.00 95.81 119 THR A C 1
ATOM 905 O O . THR A 1 119 ? -9.878 6.327 8.436 1.00 95.81 119 THR A O 1
ATOM 908 N N . THR A 1 120 ? -11.848 5.293 8.741 1.00 95.50 120 THR A N 1
ATOM 909 C CA . THR A 1 120 ? -11.424 4.008 8.178 1.00 95.50 120 THR A CA 1
ATOM 910 C C . THR A 1 120 ? -10.905 4.172 6.743 1.00 95.50 120 THR A C 1
ATOM 912 O O . THR A 1 120 ? -9.888 3.583 6.374 1.00 95.50 120 THR A O 1
ATOM 915 N N . SER A 1 121 ? -11.546 5.030 5.939 1.00 95.38 121 SER A N 1
ATOM 916 C CA . SER A 1 121 ? -11.093 5.349 4.581 1.00 95.38 121 SER A CA 1
ATOM 917 C C . SER A 1 121 ? -9.725 6.025 4.549 1.00 95.38 121 SER A C 1
ATOM 919 O O . SER A 1 121 ? -8.907 5.674 3.699 1.00 95.38 121 SER A O 1
ATOM 921 N N . ASP A 1 122 ? -9.445 6.943 5.478 1.00 95.38 122 ASP A N 1
ATOM 922 C CA . ASP A 1 122 ? -8.146 7.619 5.558 1.00 95.38 122 ASP A CA 1
ATOM 923 C C . ASP A 1 122 ? -7.036 6.634 5.925 1.00 95.38 122 ASP A C 1
ATOM 925 O O . ASP A 1 122 ? -5.963 6.649 5.322 1.00 95.38 122 ASP A O 1
ATOM 929 N N . VAL A 1 123 ? -7.311 5.735 6.875 1.00 95.19 123 VAL A N 1
ATOM 930 C CA . VAL A 1 123 ? -6.373 4.687 7.297 1.00 95.19 123 VAL A CA 1
ATOM 931 C C . VAL A 1 123 ? -6.053 3.748 6.135 1.00 95.19 123 VAL A C 1
ATOM 933 O O . VAL A 1 123 ? -4.882 3.480 5.854 1.00 95.19 123 VAL A O 1
ATOM 936 N N . LEU A 1 124 ? -7.072 3.293 5.404 1.00 96.19 124 LEU A N 1
ATOM 937 C CA . LEU A 1 124 ? -6.891 2.464 4.214 1.00 96.19 124 LEU A CA 1
ATOM 938 C C . LEU A 1 124 ? -6.123 3.215 3.113 1.00 96.19 124 LEU A C 1
ATOM 940 O O . LEU A 1 124 ? -5.193 2.670 2.517 1.00 96.19 124 LEU A O 1
ATOM 944 N N . ALA A 1 125 ? -6.452 4.479 2.846 1.00 95.62 125 ALA A N 1
ATOM 945 C CA . ALA A 1 125 ? -5.731 5.282 1.861 1.00 95.62 125 ALA A CA 1
ATOM 946 C C . ALA A 1 125 ? -4.253 5.471 2.248 1.00 95.62 125 ALA A C 1
ATOM 948 O O . ALA A 1 125 ? -3.368 5.317 1.402 1.00 95.62 125 ALA A O 1
ATOM 949 N N . ALA A 1 126 ? -3.966 5.733 3.524 1.00 95.06 126 ALA A N 1
ATOM 950 C CA . ALA A 1 126 ? -2.606 5.828 4.044 1.00 95.06 126 ALA A CA 1
ATOM 951 C C . ALA A 1 126 ? -1.842 4.506 3.879 1.00 95.06 126 ALA A C 1
ATOM 953 O O . ALA A 1 126 ? -0.704 4.513 3.410 1.00 95.06 126 ALA A O 1
ATOM 954 N N . CYS A 1 127 ? -2.485 3.364 4.148 1.00 94.19 127 CYS A N 1
ATOM 955 C CA . CYS A 1 127 ? -1.855 2.057 3.962 1.00 94.19 127 CYS A CA 1
ATOM 956 C C . CYS A 1 127 ? -1.466 1.793 2.501 1.00 94.19 127 CYS A C 1
ATOM 958 O O . CYS A 1 127 ? -0.344 1.363 2.227 1.00 94.19 127 CYS A O 1
ATOM 960 N N . LYS A 1 128 ? -2.346 2.121 1.543 1.00 94.69 128 LYS A N 1
ATOM 961 C CA . LYS A 1 128 ? -2.016 2.047 0.107 1.00 94.69 128 LYS A CA 1
ATOM 962 C C . LYS A 1 128 ? -0.813 2.907 -0.247 1.00 94.69 128 LYS A C 1
ATOM 964 O O . LYS A 1 128 ? 0.045 2.467 -1.008 1.00 94.69 128 LYS A O 1
ATOM 969 N N . ARG A 1 129 ? -0.742 4.127 0.292 1.00 93.81 129 ARG A N 1
ATOM 970 C CA . ARG A 1 129 ? 0.385 5.036 0.043 1.00 93.81 129 ARG A CA 1
ATOM 971 C C . ARG A 1 129 ? 1.689 4.468 0.598 1.00 93.81 129 ARG A C 1
ATOM 973 O O . ARG A 1 129 ? 2.695 4.535 -0.099 1.00 93.81 129 ARG A O 1
ATOM 980 N N . CYS A 1 130 ? 1.662 3.834 1.771 1.00 92.88 130 CYS A N 1
ATOM 981 C CA . CYS A 1 130 ? 2.815 3.101 2.298 1.00 92.88 130 CYS A CA 1
ATOM 982 C C . CYS A 1 130 ? 3.244 1.948 1.373 1.00 92.88 130 CYS A C 1
ATOM 984 O O . CYS A 1 130 ? 4.433 1.807 1.105 1.00 92.88 130 CYS A O 1
ATOM 986 N N . PHE A 1 131 ? 2.311 1.156 0.831 1.00 92.81 131 PHE A N 1
ATOM 987 C CA . PHE A 1 131 ? 2.649 0.108 -0.146 1.00 92.81 131 PHE A CA 1
ATOM 988 C C . PHE A 1 131 ? 3.236 0.690 -1.440 1.00 92.81 131 PHE A C 1
ATOM 990 O O . PHE A 1 131 ? 4.235 0.190 -1.954 1.00 92.81 131 PHE A O 1
ATOM 997 N N . ALA A 1 132 ? 2.656 1.782 -1.940 1.00 93.56 132 ALA A N 1
ATOM 998 C CA . ALA A 1 132 ? 3.114 2.476 -3.140 1.00 93.56 132 ALA A CA 1
ATOM 999 C C . ALA A 1 132 ? 4.512 3.100 -2.971 1.00 93.56 132 ALA A C 1
ATOM 1001 O O . ALA A 1 132 ? 5.250 3.225 -3.947 1.00 93.56 132 ALA A O 1
ATOM 1002 N N . ALA A 1 133 ? 4.899 3.464 -1.745 1.00 91.31 133 ALA A N 1
ATOM 1003 C CA . ALA A 1 133 ? 6.207 4.043 -1.435 1.00 91.31 133 ALA A CA 1
ATOM 1004 C C . ALA A 1 133 ? 7.377 3.093 -1.726 1.00 91.31 133 ALA A C 1
ATOM 1006 O O . ALA A 1 133 ? 8.500 3.538 -1.943 1.00 91.31 133 ALA A O 1
ATOM 1007 N N . LEU A 1 134 ? 7.119 1.787 -1.844 1.00 90.50 134 LEU A N 1
ATOM 1008 C CA . LEU A 1 134 ? 8.116 0.841 -2.343 1.00 90.50 134 LEU A CA 1
ATOM 1009 C C . LEU A 1 134 ? 8.548 1.148 -3.785 1.00 90.50 134 LEU A C 1
ATOM 1011 O O . LEU A 1 134 ? 9.606 0.684 -4.197 1.00 90.50 134 LEU A O 1
ATOM 1015 N N . PHE A 1 135 ? 7.773 1.925 -4.540 1.00 92.81 135 PHE A N 1
ATOM 1016 C CA . PHE A 1 135 ? 7.992 2.233 -5.952 1.00 92.81 135 PHE A CA 1
ATOM 1017 C C . PHE A 1 135 ? 8.174 3.740 -6.190 1.00 92.81 135 PHE A C 1
ATOM 1019 O O . PHE A 1 135 ? 7.700 4.292 -7.191 1.00 92.81 135 PHE A O 1
ATOM 1026 N N . THR A 1 136 ? 8.847 4.439 -5.267 1.00 92.75 136 THR A N 1
ATOM 1027 C CA . THR A 1 136 ? 9.443 5.733 -5.625 1.00 92.75 136 THR A CA 1
ATOM 1028 C C . THR A 1 136 ? 10.573 5.539 -6.627 1.00 92.75 136 THR A C 1
ATOM 1030 O O . THR A 1 136 ? 11.150 4.457 -6.739 1.00 92.75 136 THR A O 1
ATOM 1033 N N . ASP A 1 137 ? 10.859 6.575 -7.400 1.00 92.38 137 ASP A N 1
ATOM 1034 C CA . ASP A 1 137 ? 11.973 6.582 -8.340 1.00 92.38 137 ASP A CA 1
ATOM 1035 C C . ASP A 1 137 ? 13.307 6.342 -7.625 1.00 92.38 137 ASP A C 1
ATOM 1037 O O . ASP A 1 137 ? 14.108 5.546 -8.116 1.00 92.38 137 ASP A O 1
ATOM 1041 N N . GLU A 1 138 ? 13.501 6.885 -6.417 1.00 90.06 138 GLU A N 1
ATOM 1042 C CA . GLU A 1 138 ? 14.692 6.592 -5.616 1.00 90.06 138 GLU A CA 1
ATOM 1043 C C . GLU A 1 138 ? 14.737 5.120 -5.198 1.00 90.06 138 GLU A C 1
ATOM 1045 O O . GLU A 1 138 ? 15.766 4.472 -5.368 1.00 90.06 138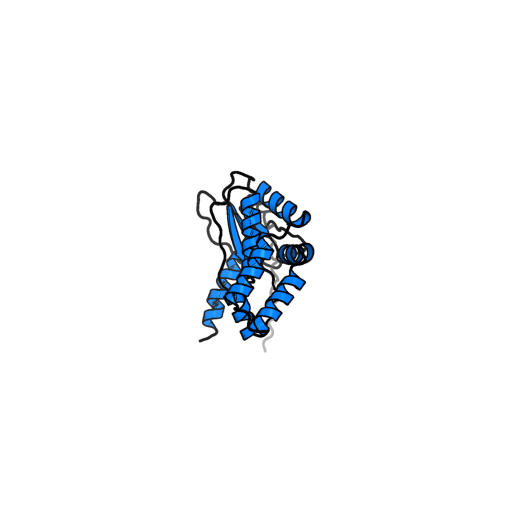 GLU A O 1
ATOM 1050 N N . ALA A 1 139 ? 13.623 4.554 -4.719 1.00 89.88 139 ALA A N 1
ATOM 1051 C CA . ALA A 1 139 ? 13.568 3.154 -4.302 1.00 89.88 139 ALA A CA 1
ATOM 1052 C C . ALA A 1 139 ? 13.801 2.182 -5.474 1.00 89.88 139 ALA A C 1
ATOM 1054 O O . ALA A 1 139 ? 14.433 1.135 -5.309 1.00 89.88 139 ALA A O 1
ATOM 1055 N N . ILE A 1 140 ? 13.301 2.511 -6.669 1.00 92.25 140 ILE A N 1
ATOM 1056 C CA . ILE A 1 140 ? 13.528 1.713 -7.881 1.00 92.25 140 ILE A CA 1
ATOM 1057 C C . ILE A 1 140 ? 14.998 1.804 -8.306 1.00 92.25 140 ILE A C 1
ATOM 1059 O O . ILE A 1 140 ? 15.618 0.761 -8.534 1.00 92.25 140 ILE A O 1
ATOM 1063 N N . ALA A 1 141 ? 15.565 3.014 -8.376 1.00 91.25 141 ALA A N 1
ATOM 1064 C CA . ALA A 1 141 ? 16.964 3.233 -8.752 1.00 91.25 141 ALA A CA 1
ATOM 1065 C C . ALA A 1 141 ? 17.932 2.521 -7.797 1.00 91.25 141 ALA A C 1
ATOM 1067 O O . ALA A 1 141 ? 18.854 1.831 -8.229 1.00 91.25 141 ALA A O 1
ATOM 1068 N N . ASP A 1 142 ? 17.681 2.642 -6.499 1.00 88.69 142 ASP A N 1
ATOM 1069 C CA . ASP A 1 142 ? 18.483 2.063 -5.428 1.00 88.69 142 ASP A CA 1
ATOM 1070 C C . ASP A 1 142 ? 18.484 0.523 -5.471 1.00 88.69 142 ASP A C 1
ATOM 1072 O O . ASP A 1 142 ? 19.529 -0.121 -5.346 1.00 88.69 142 ASP A O 1
ATOM 1076 N N . ARG A 1 143 ? 17.329 -0.098 -5.752 1.00 90.50 143 ARG A N 1
ATOM 1077 C CA . ARG A 1 143 ? 17.261 -1.553 -5.966 1.00 90.50 143 ARG A CA 1
ATOM 1078 C C . ARG A 1 143 ? 17.962 -2.002 -7.239 1.00 90.50 143 ARG A C 1
ATOM 1080 O O . ARG A 1 143 ? 18.597 -3.054 -7.208 1.00 90.50 143 ARG A O 1
ATOM 1087 N N . GLU A 1 144 ? 17.889 -1.231 -8.322 1.00 92.06 144 GLU A N 1
ATOM 1088 C CA . GLU A 1 144 ? 18.606 -1.566 -9.558 1.00 92.06 144 GLU A CA 1
ATOM 1089 C C . GLU A 1 144 ? 20.121 -1.496 -9.342 1.00 92.06 144 GLU A C 1
ATOM 1091 O O . GLU A 1 144 ? 20.831 -2.432 -9.700 1.00 92.06 144 GLU A O 1
ATOM 1096 N N . ALA A 1 145 ? 20.606 -0.445 -8.672 1.00 89.19 145 ALA A N 1
ATOM 1097 C CA . ALA A 1 145 ? 22.021 -0.280 -8.343 1.00 89.19 145 ALA A CA 1
ATOM 1098 C C . ALA A 1 145 ? 22.566 -1.434 -7.483 1.00 89.19 145 ALA A C 1
ATOM 1100 O O . ALA A 1 145 ? 23.715 -1.842 -7.645 1.00 89.19 145 ALA A O 1
ATOM 1101 N N . ARG A 1 146 ? 21.734 -1.998 -6.597 1.00 88.19 146 ARG A N 1
ATOM 1102 C CA . ARG A 1 146 ? 22.077 -3.168 -5.772 1.00 88.19 146 ARG A CA 1
ATOM 1103 C C . ARG A 1 146 ? 21.789 -4.522 -6.426 1.00 88.19 146 ARG A C 1
ATOM 1105 O O . ARG A 1 146 ? 22.006 -5.546 -5.781 1.00 88.19 146 ARG A O 1
ATOM 1112 N N . GLY A 1 147 ? 21.244 -4.565 -7.643 1.00 87.06 147 GLY A N 1
ATOM 1113 C CA . GLY A 1 147 ? 20.811 -5.815 -8.282 1.00 87.06 147 GLY A CA 1
ATOM 1114 C C . GLY A 1 147 ? 19.720 -6.566 -7.502 1.00 87.06 147 GLY A C 1
ATOM 1115 O O . GLY A 1 147 ? 19.619 -7.788 -7.590 1.00 87.06 147 GLY A O 1
ATOM 1116 N N . SER A 1 148 ? 18.925 -5.854 -6.701 1.00 83.31 148 SER A N 1
ATOM 1117 C CA . SER A 1 148 ? 17.836 -6.419 -5.899 1.00 83.31 148 SER A CA 1
ATOM 1118 C C . SER A 1 148 ? 16.557 -6.584 -6.725 1.00 83.31 148 SER A C 1
ATOM 1120 O O . SER A 1 148 ? 16.300 -5.838 -7.670 1.00 83.31 148 SER A O 1
ATOM 1122 N N . SER A 1 149 ? 15.708 -7.544 -6.348 1.00 85.88 149 SER A N 1
ATOM 1123 C CA . SER A 1 149 ? 14.418 -7.741 -7.016 1.00 85.88 149 SER A CA 1
ATOM 1124 C C . SER A 1 149 ? 13.518 -6.511 -6.867 1.00 85.88 149 SER A C 1
ATOM 1126 O O . SER A 1 149 ? 13.304 -6.012 -5.766 1.00 85.88 149 SER A O 1
ATOM 1128 N N . GLN A 1 150 ? 12.935 -6.058 -7.979 1.00 86.88 150 GLN A N 1
ATOM 1129 C CA . GLN A 1 150 ? 11.922 -4.994 -7.979 1.00 86.88 150 GLN A CA 1
ATOM 1130 C C . GLN A 1 150 ? 10.522 -5.520 -7.621 1.00 86.88 150 GLN A C 1
ATOM 1132 O O . GLN A 1 150 ? 9.631 -4.745 -7.294 1.00 86.88 150 GLN A O 1
ATOM 1137 N N . LEU A 1 151 ? 10.296 -6.834 -7.741 1.00 85.56 151 LEU A N 1
ATOM 1138 C CA . LEU A 1 151 ? 8.970 -7.457 -7.618 1.00 85.56 151 LEU A CA 1
ATOM 1139 C C . LEU A 1 151 ? 8.805 -8.304 -6.355 1.00 85.56 151 LEU A C 1
ATOM 1141 O O . LEU A 1 151 ? 7.691 -8.741 -6.073 1.00 85.56 151 LEU A O 1
ATOM 1145 N N . ASP A 1 152 ? 9.898 -8.568 -5.643 1.00 86.06 152 ASP A N 1
ATOM 1146 C CA . ASP A 1 152 ? 9.917 -9.348 -4.406 1.00 86.06 152 ASP A CA 1
ATOM 1147 C C . ASP A 1 152 ? 10.211 -8.427 -3.220 1.00 86.06 152 ASP A C 1
ATOM 1149 O O . ASP A 1 152 ? 11.246 -8.504 -2.566 1.00 86.06 152 ASP A O 1
ATOM 1153 N N . VAL A 1 153 ? 9.322 -7.448 -3.046 1.00 85.88 153 VAL A N 1
ATOM 1154 C CA . VAL A 1 153 ? 9.418 -6.407 -2.022 1.00 85.88 153 VAL A CA 1
ATOM 1155 C C . VAL A 1 153 ? 8.074 -6.268 -1.321 1.00 85.88 153 VAL A C 1
ATOM 1157 O O . VAL A 1 153 ? 7.020 -6.328 -1.958 1.00 85.88 153 VAL A O 1
ATOM 1160 N N . ALA A 1 154 ? 8.116 -6.078 -0.007 1.00 86.75 154 ALA A N 1
ATOM 1161 C CA . ALA A 1 154 ? 6.950 -5.836 0.826 1.00 86.75 154 ALA A CA 1
ATOM 1162 C C . ALA A 1 154 ? 7.333 -4.962 2.019 1.00 86.75 154 ALA A C 1
ATOM 1164 O O . ALA A 1 154 ? 8.503 -4.864 2.389 1.00 86.75 154 ALA A O 1
ATOM 1165 N N . VAL A 1 155 ? 6.331 -4.319 2.610 1.00 83.94 155 VAL A N 1
ATOM 1166 C CA . VAL A 1 155 ? 6.492 -3.427 3.757 1.00 83.94 155 VAL A CA 1
ATOM 1167 C C . VAL A 1 155 ? 5.424 -3.750 4.793 1.00 83.94 155 VAL A C 1
ATOM 1169 O O . VAL A 1 155 ? 4.291 -4.082 4.435 1.00 83.94 155 VAL A O 1
ATOM 1172 N N . SER A 1 156 ? 5.790 -3.663 6.068 1.00 87.31 156 SER A N 1
ATOM 1173 C CA . SER A 1 156 ? 4.831 -3.702 7.175 1.00 87.31 156 SER A CA 1
ATOM 1174 C C . SER A 1 156 ? 4.388 -2.281 7.511 1.00 87.31 156 SER A C 1
ATOM 1176 O O . SER A 1 156 ? 5.099 -1.321 7.227 1.00 87.31 156 SER A O 1
ATOM 1178 N N . ILE A 1 157 ? 3.224 -2.110 8.126 1.00 89.69 157 ILE A N 1
ATOM 1179 C CA . ILE A 1 157 ? 2.713 -0.782 8.489 1.00 89.69 157 ILE A CA 1
ATOM 1180 C C . ILE A 1 157 ? 2.285 -0.809 9.948 1.00 89.69 157 ILE A C 1
ATOM 1182 O O . ILE A 1 157 ? 1.488 -1.655 10.327 1.00 89.69 157 ILE A O 1
ATOM 1186 N N . GLY A 1 158 ? 2.800 0.107 10.762 1.00 88.75 158 GLY A N 1
ATOM 1187 C CA . GLY A 1 158 ? 2.337 0.320 12.132 1.00 88.75 158 GLY A CA 1
ATOM 1188 C C . GLY A 1 158 ? 1.231 1.370 12.172 1.00 88.75 158 GLY A C 1
ATOM 1189 O O . GLY A 1 158 ? 1.352 2.410 11.521 1.00 88.75 158 GLY A O 1
ATOM 1190 N N . ILE A 1 159 ? 0.176 1.107 12.936 1.00 88.88 159 ILE A N 1
ATOM 1191 C CA . ILE A 1 159 ? -0.957 2.011 13.139 1.00 88.88 159 ILE A CA 1
ATOM 1192 C C . ILE A 1 159 ? -1.137 2.196 14.636 1.00 88.88 159 ILE A C 1
ATOM 1194 O O . ILE A 1 159 ? -1.370 1.229 15.355 1.00 88.88 159 ILE A O 1
ATOM 1198 N N . GLU A 1 160 ? -1.019 3.430 15.106 1.00 89.31 160 GLU A N 1
ATOM 1199 C CA . GLU A 1 160 ? -1.055 3.754 16.530 1.00 89.31 160 GLU A CA 1
ATOM 1200 C C . GLU A 1 160 ? -2.059 4.867 16.792 1.00 89.31 160 GLU A C 1
ATOM 1202 O O . GLU A 1 160 ? -2.103 5.866 16.074 1.00 89.31 160 GLU A O 1
ATOM 1207 N N . ARG A 1 161 ? -2.862 4.703 17.842 1.00 87.44 161 ARG A N 1
ATOM 1208 C CA . ARG A 1 161 ? -3.716 5.757 18.374 1.00 87.44 161 ARG A CA 1
ATOM 1209 C C . ARG A 1 161 ? -2.845 6.863 18.941 1.00 87.44 161 ARG A C 1
ATOM 1211 O O . ARG A 1 161 ? -1.968 6.611 19.765 1.00 87.44 161 ARG A O 1
ATOM 1218 N N . GLU A 1 162 ? -3.143 8.095 18.559 1.00 81.62 162 GLU A N 1
ATOM 1219 C CA . GLU A 1 162 ? -2.521 9.256 19.178 1.00 81.62 162 GLU A CA 1
ATOM 1220 C C . GLU A 1 162 ? -3.077 9.402 20.602 1.00 81.62 162 GLU A C 1
ATOM 1222 O O . GLU A 1 162 ? -4.248 9.718 20.819 1.00 81.62 162 GLU A O 1
ATOM 1227 N N . SER A 1 163 ? -2.257 9.088 21.605 1.00 58.16 163 SER A N 1
ATOM 1228 C CA . SER A 1 163 ? -2.587 9.345 23.004 1.00 58.16 163 SER A CA 1
ATOM 1229 C C . SER A 1 163 ? -2.352 10.817 23.336 1.00 58.16 163 SER A C 1
ATOM 1231 O O . SER A 1 163 ? -1.380 11.425 22.898 1.00 58.16 163 SER A O 1
ATOM 1233 N N . CYS A 1 164 ? -3.179 11.385 24.215 1.00 40.84 164 CYS A N 1
ATOM 1234 C CA . CYS A 1 164 ? -2.969 12.731 24.765 1.00 40.84 164 CYS A CA 1
ATOM 1235 C C . CYS A 1 164 ? -1.697 12.847 25.655 1.00 40.84 164 CYS A C 1
ATOM 1237 O O . CYS A 1 164 ? -1.437 13.902 26.226 1.00 40.84 164 CYS A O 1
ATOM 1239 N N . ALA A 1 165 ? -0.896 11.783 25.796 1.00 33.41 165 ALA A N 1
ATOM 1240 C CA . ALA A 1 165 ? 0.356 11.760 26.552 1.00 33.41 165 ALA A CA 1
ATOM 1241 C C . ALA A 1 165 ? 1.380 10.823 25.887 1.00 33.41 165 ALA A C 1
ATOM 1243 O O . ALA A 1 165 ? 1.029 9.722 25.461 1.00 33.41 165 ALA A O 1
ATOM 1244 N N . ALA A 1 166 ? 2.637 11.265 25.799 1.00 34.31 166 ALA A N 1
ATOM 1245 C CA . ALA A 1 166 ? 3.736 10.540 25.164 1.00 34.31 166 ALA A CA 1
ATOM 1246 C C . ALA A 1 166 ? 4.121 9.268 25.946 1.00 34.31 166 ALA A C 1
ATOM 1248 O O . ALA A 1 166 ? 4.412 9.340 27.140 1.00 34.31 166 ALA A O 1
ATOM 1249 N N . ALA A 1 167 ? 4.161 8.116 25.272 1.00 41.09 167 ALA A N 1
ATOM 1250 C CA . ALA A 1 167 ? 4.603 6.849 25.858 1.00 41.09 167 ALA A CA 1
ATOM 1251 C C . ALA A 1 167 ? 6.130 6.643 25.694 1.00 41.09 167 ALA A C 1
ATOM 1253 O O . ALA A 1 167 ? 6.682 6.996 24.647 1.00 41.09 167 ALA A O 1
ATOM 1254 N N . PRO A 1 168 ? 6.836 6.078 26.694 1.00 33.44 168 PRO A N 1
ATOM 1255 C CA . PRO A 1 168 ? 8.268 5.781 26.606 1.00 33.44 168 PRO A CA 1
ATOM 1256 C C . PRO A 1 168 ? 8.574 4.545 25.740 1.00 33.44 168 PRO A C 1
ATOM 1258 O O . PRO A 1 168 ? 7.763 3.631 25.612 1.00 33.44 168 PRO A O 1
ATOM 1261 N N . ALA A 1 169 ? 9.780 4.515 25.159 1.00 34.34 169 ALA A N 1
ATOM 1262 C CA . ALA A 1 169 ? 10.222 3.481 24.223 1.00 34.34 169 ALA A CA 1
ATOM 1263 C C . ALA A 1 169 ? 10.343 2.083 24.880 1.00 34.34 169 ALA A C 1
ATOM 1265 O O . ALA A 1 169 ? 10.977 1.959 25.931 1.00 34.34 169 ALA A O 1
ATOM 1266 N N . PRO A 1 170 ? 9.791 1.024 24.265 1.00 41.53 170 PRO A N 1
ATOM 1267 C CA . PRO A 1 170 ? 9.793 -0.314 24.857 1.00 41.53 170 PRO A CA 1
ATOM 1268 C C . PRO A 1 170 ? 10.993 -1.226 24.481 1.00 41.53 170 PRO A C 1
ATOM 1270 O O . PRO A 1 170 ? 11.691 -0.992 23.496 1.00 41.53 170 PRO A O 1
ATOM 1273 N N . ALA A 1 171 ? 11.222 -2.280 25.285 1.00 34.16 171 ALA A N 1
ATOM 1274 C CA . ALA A 1 171 ? 12.338 -3.244 25.200 1.00 34.16 171 ALA A CA 1
ATOM 1275 C C . ALA A 1 171 ? 12.204 -4.308 24.076 1.00 34.16 171 ALA A C 1
ATOM 1277 O O . ALA A 1 171 ? 11.141 -4.464 23.487 1.00 34.16 171 ALA A O 1
ATOM 1278 N N . ALA A 1 172 ? 13.301 -5.021 23.774 1.00 32.44 172 ALA A N 1
ATOM 1279 C CA . ALA A 1 172 ? 13.457 -5.917 22.616 1.00 32.44 172 ALA A CA 1
ATOM 1280 C C . ALA A 1 172 ? 12.647 -7.238 22.704 1.00 32.44 172 ALA A C 1
ATOM 1282 O O . ALA A 1 172 ? 12.710 -7.886 23.750 1.00 32.44 172 ALA A O 1
ATOM 1283 N N . PRO A 1 173 ? 11.979 -7.673 21.616 1.00 38.66 173 PRO A N 1
ATOM 1284 C CA . PRO A 1 173 ? 11.146 -8.881 21.609 1.00 38.66 173 PRO A CA 1
ATOM 1285 C C . PRO A 1 173 ? 11.757 -10.134 20.945 1.00 38.66 173 PRO A C 1
ATOM 1287 O O . PRO A 1 173 ? 12.671 -10.050 20.122 1.00 38.66 173 PRO A O 1
ATOM 1290 N N . THR A 1 174 ? 11.190 -11.305 21.267 1.00 32.50 174 THR A N 1
ATOM 1291 C CA . THR A 1 174 ? 11.475 -12.628 20.665 1.00 32.50 174 THR A CA 1
ATOM 1292 C C . THR A 1 174 ? 10.387 -13.063 19.665 1.00 32.50 174 THR A C 1
ATOM 1294 O O . THR A 1 174 ? 9.243 -12.646 19.782 1.00 32.50 174 THR A O 1
ATOM 1297 N N . ALA A 1 175 ? 10.764 -13.892 18.682 1.00 35.25 175 ALA A N 1
ATOM 1298 C CA . ALA A 1 175 ? 10.022 -14.259 17.462 1.00 35.25 175 ALA A CA 1
ATOM 1299 C C . ALA A 1 175 ? 8.490 -14.471 17.588 1.00 35.25 175 ALA A C 1
ATOM 1301 O O . ALA A 1 175 ? 8.033 -15.266 18.408 1.00 35.25 175 ALA A O 1
ATOM 1302 N N . VAL A 1 176 ? 7.731 -13.822 16.691 1.00 44.22 176 VAL A N 1
ATOM 1303 C CA . VAL A 1 176 ? 6.262 -13.902 16.538 1.00 44.22 176 VAL A CA 1
ATOM 1304 C C . VAL A 1 176 ? 5.901 -14.579 15.207 1.00 44.22 176 VAL A C 1
ATOM 1306 O O . VAL A 1 176 ? 6.582 -14.377 14.201 1.00 44.22 176 VAL A O 1
ATOM 1309 N N . ASP A 1 177 ? 4.831 -15.378 15.208 1.00 35.94 177 ASP A N 1
ATOM 1310 C CA . ASP A 1 177 ? 4.262 -16.048 14.030 1.00 35.94 177 ASP A CA 1
ATOM 1311 C C . ASP A 1 177 ? 3.407 -15.073 13.185 1.00 35.94 177 ASP A C 1
ATOM 1313 O O . ASP A 1 177 ? 2.514 -14.402 13.702 1.00 35.94 177 ASP A O 1
ATOM 1317 N N . CYS A 1 178 ? 3.687 -14.970 11.880 1.00 43.41 178 CYS A N 1
ATOM 1318 C CA . CYS A 1 178 ? 3.203 -13.904 10.981 1.00 43.41 178 CYS A CA 1
ATOM 1319 C C . CYS A 1 178 ? 2.078 -14.348 10.021 1.00 43.41 178 CYS A C 1
ATOM 1321 O O . CYS A 1 178 ? 1.982 -13.842 8.902 1.00 43.41 178 CYS A O 1
ATOM 1323 N N . SER A 1 179 ? 1.234 -15.304 10.413 1.00 43.03 179 SER A N 1
ATOM 1324 C CA . SER A 1 179 ? 0.240 -15.916 9.511 1.00 43.03 179 SER A CA 1
ATOM 1325 C C . SER A 1 179 ? -1.016 -15.063 9.220 1.00 43.03 179 SER A C 1
ATOM 1327 O O . SER A 1 179 ? -1.774 -15.400 8.311 1.00 43.03 179 SER A O 1
ATOM 1329 N N . GLY A 1 180 ? -1.230 -13.942 9.926 1.00 61.38 180 GLY A N 1
ATOM 1330 C CA . GLY A 1 180 ? -2.368 -13.022 9.734 1.00 61.38 180 GLY A CA 1
ATOM 1331 C C . GLY A 1 180 ? -2.053 -11.738 8.942 1.00 61.38 180 GLY A C 1
ATOM 1332 O O . GLY A 1 180 ? -0.900 -11.323 8.820 1.00 61.38 180 GLY A O 1
ATOM 1333 N N . TYR A 1 181 ? -3.085 -11.063 8.412 1.00 68.62 181 TYR A N 1
ATOM 1334 C CA . TYR A 1 181 ? -2.943 -9.760 7.728 1.00 68.62 181 TYR A CA 1
ATOM 1335 C C . TYR A 1 181 ? -2.761 -8.581 8.687 1.00 68.62 181 TYR A C 1
ATOM 1337 O O . TYR A 1 181 ? -2.100 -7.597 8.350 1.00 68.62 181 TYR A O 1
ATOM 1345 N N . VAL A 1 182 ? -3.333 -8.701 9.882 1.00 64.62 182 VAL A N 1
ATOM 1346 C CA . VAL A 1 182 ? -3.180 -7.762 10.988 1.00 64.62 182 VAL A CA 1
ATOM 1347 C C . VAL A 1 182 ? -2.770 -8.548 12.221 1.00 64.62 182 VAL A C 1
ATOM 1349 O O . VAL A 1 182 ? -3.328 -9.614 12.483 1.00 64.62 182 VAL A O 1
ATOM 1352 N N . VAL A 1 183 ? -1.803 -8.019 12.964 1.00 65.69 183 VAL A N 1
ATOM 1353 C CA . VAL A 1 183 ? -1.362 -8.581 14.243 1.00 65.69 183 VAL A CA 1
ATOM 1354 C C . VAL A 1 183 ? -1.501 -7.509 15.320 1.00 65.69 183 VAL A C 1
ATOM 1356 O O . VAL A 1 183 ? -1.009 -6.388 15.155 1.00 65.69 183 VAL A O 1
ATOM 1359 N N . ASP A 1 184 ? -2.187 -7.861 16.408 1.00 58.62 184 ASP A N 1
ATOM 1360 C CA . ASP A 1 184 ? -2.234 -7.077 17.641 1.00 58.62 184 ASP A CA 1
ATOM 1361 C C . ASP A 1 184 ? -1.093 -7.540 18.550 1.00 58.62 184 ASP A C 1
ATOM 1363 O O . ASP A 1 184 ? -1.122 -8.681 19.001 1.00 58.62 184 ASP A O 1
ATOM 1367 N N . ASP A 1 185 ? -0.104 -6.685 18.822 1.00 53.94 185 ASP A N 1
ATOM 1368 C CA . ASP A 1 185 ? 0.780 -6.844 19.983 1.00 53.94 185 ASP A CA 1
ATOM 1369 C C . ASP A 1 185 ? 1.671 -5.607 20.204 1.00 53.94 185 ASP A C 1
ATOM 1371 O O . ASP A 1 185 ? 2.210 -5.024 19.252 1.00 53.94 185 ASP A O 1
ATOM 1375 N N . ALA A 1 186 ? 1.925 -5.269 21.471 1.00 52.50 186 ALA A N 1
ATOM 1376 C CA . ALA A 1 186 ? 2.958 -4.311 21.877 1.00 52.50 186 ALA A CA 1
ATOM 1377 C C . ALA A 1 186 ? 4.361 -4.785 21.445 1.00 52.50 186 ALA A C 1
ATOM 1379 O O . ALA A 1 186 ? 5.250 -3.974 21.182 1.00 52.50 186 ALA A O 1
ATOM 1380 N N . GLU A 1 187 ? 4.533 -6.101 21.324 1.00 40.44 187 GLU A N 1
ATOM 1381 C CA . GLU A 1 187 ? 5.729 -6.820 20.879 1.00 40.44 187 GLU A CA 1
ATOM 1382 C C . GLU A 1 187 ? 6.059 -6.571 19.386 1.00 40.44 187 GLU A C 1
ATOM 1384 O O . GLU A 1 187 ? 7.227 -6.483 19.004 1.00 40.44 187 GLU A O 1
ATOM 1389 N N . LEU A 1 188 ? 5.054 -6.327 18.534 1.00 52.47 188 LEU A N 1
ATOM 1390 C CA . LEU A 1 188 ? 5.265 -6.036 17.108 1.00 52.47 188 LEU A CA 1
ATOM 1391 C C . LEU A 1 188 ? 5.451 -4.533 16.834 1.00 52.47 188 LEU A C 1
ATOM 1393 O O . LEU A 1 188 ? 6.243 -4.152 15.970 1.00 52.47 188 LEU A O 1
ATOM 1397 N N . LEU A 1 189 ? 4.818 -3.667 17.634 1.00 50.75 189 LEU A N 1
ATOM 1398 C CA . LEU A 1 189 ? 5.137 -2.231 17.675 1.00 50.75 189 LEU A CA 1
ATOM 1399 C C . LEU A 1 189 ? 6.553 -1.984 18.237 1.00 50.75 189 LEU A C 1
ATOM 1401 O O . LEU A 1 189 ? 7.252 -1.078 17.775 1.00 50.75 189 LEU A O 1
ATOM 1405 N N . ARG A 1 190 ? 7.029 -2.846 19.153 1.00 47.56 190 ARG A N 1
ATOM 1406 C CA . ARG A 1 190 ? 8.439 -2.940 19.586 1.00 47.56 190 ARG A CA 1
ATOM 1407 C C . ARG A 1 190 ? 9.373 -3.323 18.434 1.00 47.56 190 ARG A C 1
ATOM 1409 O O . ARG A 1 190 ? 10.396 -2.663 18.263 1.00 47.56 190 ARG A O 1
ATOM 1416 N N . LEU A 1 191 ? 9.017 -4.314 17.607 1.00 47.53 191 LEU A N 1
ATOM 1417 C CA . LEU A 1 191 ? 9.771 -4.666 16.387 1.00 47.53 191 LEU A CA 1
ATOM 1418 C C . LEU A 1 191 ? 9.802 -3.512 15.374 1.00 47.53 191 LEU A C 1
ATOM 1420 O O . LEU A 1 191 ? 10.851 -3.220 14.797 1.00 47.53 191 LEU A O 1
ATOM 1424 N N . ALA A 1 192 ? 8.681 -2.808 15.201 1.00 47.34 192 ALA A N 1
ATOM 1425 C CA . ALA A 1 192 ? 8.605 -1.629 14.346 1.00 47.34 192 ALA A CA 1
ATOM 1426 C C . ALA A 1 192 ? 9.475 -0.467 14.849 1.00 47.34 192 ALA A C 1
ATOM 1428 O O . ALA A 1 192 ? 10.121 0.213 14.051 1.00 47.34 192 ALA A O 1
ATOM 1429 N N . ALA A 1 193 ? 9.556 -0.273 16.167 1.00 45.84 193 ALA A N 1
ATOM 1430 C CA . ALA A 1 193 ? 10.484 0.670 16.786 1.00 45.84 193 ALA A CA 1
ATOM 1431 C C . ALA A 1 193 ? 11.958 0.222 16.660 1.00 45.84 193 ALA A C 1
ATOM 1433 O O . ALA A 1 193 ? 12.840 1.064 16.506 1.00 45.84 193 ALA A O 1
ATOM 1434 N N . TRP A 1 194 ? 12.240 -1.087 16.665 1.00 35.91 194 TRP A N 1
ATOM 1435 C CA . TRP A 1 194 ? 13.587 -1.651 16.484 1.00 35.91 194 TRP A CA 1
ATOM 1436 C C . TRP A 1 194 ? 14.119 -1.544 15.049 1.00 35.91 194 TRP A C 1
ATOM 1438 O O . TRP A 1 194 ? 15.317 -1.322 14.863 1.00 35.91 194 TRP A O 1
ATOM 1448 N N . ALA A 1 195 ? 13.257 -1.623 14.031 1.00 37.19 195 ALA A N 1
ATOM 1449 C CA . ALA A 1 195 ? 13.656 -1.401 12.637 1.00 37.19 195 ALA A CA 1
ATOM 1450 C C . ALA A 1 195 ? 14.299 -0.010 12.428 1.00 37.19 195 ALA A C 1
ATOM 1452 O O . ALA A 1 195 ? 15.262 0.121 11.678 1.00 37.19 195 ALA A O 1
ATOM 1453 N N . ILE A 1 196 ? 13.850 1.002 13.182 1.00 39.38 196 ILE A N 1
ATOM 1454 C CA . ILE A 1 196 ? 14.412 2.366 13.194 1.00 39.38 196 ILE A CA 1
ATOM 1455 C C . ILE A 1 196 ? 15.809 2.405 13.857 1.00 39.38 196 ILE A C 1
ATOM 1457 O O . ILE A 1 196 ? 16.655 3.232 13.515 1.00 39.38 196 ILE A O 1
ATOM 1461 N N . VAL A 1 197 ? 16.092 1.499 14.801 1.00 32.47 197 VAL A N 1
ATOM 1462 C CA . VAL A 1 197 ? 17.396 1.399 15.486 1.00 32.47 197 VAL A CA 1
ATOM 1463 C C . VAL A 1 197 ? 18.447 0.704 14.608 1.00 32.47 197 VAL A C 1
ATOM 1465 O O . VAL A 1 197 ? 19.625 1.061 14.670 1.00 32.47 197 VAL A O 1
ATOM 1468 N N . LEU A 1 198 ? 18.045 -0.236 13.746 1.00 31.81 198 LEU A N 1
ATOM 1469 C CA . LEU A 1 198 ? 18.955 -0.921 12.817 1.00 31.81 198 LEU A CA 1
ATOM 1470 C C . LEU A 1 198 ? 19.557 0.023 11.761 1.00 31.81 198 LEU A C 1
ATOM 1472 O O . LEU A 1 198 ? 20.758 -0.072 11.498 1.00 31.81 198 LEU A O 1
ATOM 1476 N N . GLU A 1 199 ? 18.800 0.995 11.239 1.00 35.66 199 GLU A N 1
ATOM 1477 C CA . GLU A 1 199 ? 19.321 1.999 10.288 1.00 35.66 199 GLU A CA 1
ATOM 1478 C C . GLU A 1 199 ? 20.425 2.887 10.894 1.00 35.66 199 GLU A C 1
ATOM 1480 O O . GLU A 1 199 ? 21.408 3.233 10.229 1.00 35.66 199 GLU A O 1
ATOM 1485 N N . ARG A 1 200 ? 20.333 3.199 12.193 1.00 34.47 200 ARG A N 1
ATOM 1486 C CA . ARG A 1 200 ? 21.367 3.965 12.914 1.00 34.47 200 ARG A CA 1
ATOM 1487 C C . ARG A 1 200 ? 22.655 3.178 13.173 1.00 34.47 200 ARG A C 1
ATOM 1489 O O . ARG A 1 200 ? 23.700 3.793 13.364 1.00 34.47 200 ARG A O 1
ATOM 1496 N N . ASN A 1 201 ? 22.597 1.846 13.182 1.00 33.03 201 ASN A N 1
ATOM 1497 C CA . ASN A 1 201 ? 23.777 0.997 13.375 1.00 33.03 201 ASN A CA 1
ATOM 1498 C C . ASN A 1 201 ? 24.394 0.526 12.049 1.00 33.03 201 ASN A C 1
ATOM 1500 O O . ASN A 1 201 ? 25.613 0.412 11.973 1.00 33.03 201 ASN A O 1
ATOM 1504 N N . HIS A 1 202 ? 23.609 0.344 10.980 1.00 36.91 202 HIS A N 1
ATOM 1505 C CA . HIS A 1 202 ? 24.158 0.046 9.646 1.00 36.91 202 HIS A CA 1
ATOM 1506 C C . HIS A 1 202 ? 24.945 1.218 9.036 1.00 36.91 202 HIS A C 1
ATOM 1508 O O . HIS A 1 202 ? 25.881 0.993 8.275 1.00 36.91 202 HIS A O 1
ATOM 1514 N N . THR A 1 203 ? 24.659 2.459 9.434 1.00 36.41 203 THR A N 1
ATOM 1515 C CA . THR A 1 203 ? 25.456 3.642 9.052 1.00 36.41 203 THR A CA 1
ATOM 1516 C C . THR A 1 203 ? 26.766 3.793 9.837 1.00 36.41 203 THR A C 1
ATOM 1518 O O . THR A 1 203 ? 27.600 4.613 9.466 1.00 36.41 203 THR A O 1
ATOM 1521 N N . ARG A 1 204 ? 26.997 2.991 10.891 1.00 34.28 204 ARG A N 1
ATOM 1522 C CA . ARG A 1 204 ? 28.267 2.966 11.647 1.00 34.28 204 ARG A CA 1
ATOM 1523 C C . ARG A 1 204 ? 29.225 1.849 11.236 1.00 34.28 204 ARG A C 1
ATOM 1525 O O . ARG A 1 204 ? 30.396 1.928 11.583 1.00 34.28 204 ARG A O 1
ATOM 1532 N N . SER A 1 205 ? 28.760 0.836 10.506 1.00 32.69 205 SER A N 1
ATOM 1533 C CA . SER A 1 205 ? 29.610 -0.257 10.001 1.00 32.69 205 SER A CA 1
ATOM 1534 C C . SER A 1 205 ? 30.151 -0.015 8.585 1.00 32.69 205 SER A C 1
ATOM 1536 O O . SER A 1 205 ? 30.832 -0.882 8.047 1.00 32.69 205 SER A O 1
ATOM 1538 N N . ALA A 1 206 ? 29.861 1.146 7.990 1.00 36.28 206 ALA A N 1
ATOM 1539 C CA . ALA A 1 206 ? 30.348 1.568 6.676 1.00 36.28 206 ALA A CA 1
ATOM 1540 C C . ALA A 1 206 ? 31.309 2.773 6.764 1.00 36.28 206 ALA A C 1
ATOM 1542 O O . ALA A 1 206 ? 31.269 3.658 5.910 1.00 36.28 206 ALA A O 1
ATOM 1543 N N . SER A 1 207 ? 32.147 2.821 7.807 1.00 35.41 207 SER A N 1
ATOM 1544 C CA . SER A 1 207 ? 33.246 3.785 7.934 1.00 35.41 207 SER A CA 1
ATOM 1545 C C . SER A 1 207 ? 34.554 3.102 8.292 1.00 35.41 207 SER A C 1
ATOM 1547 O O . SER A 1 207 ? 34.506 2.034 8.940 1.00 35.41 207 SER A O 1
#

pLDDT: mean 73.16, std 24.72, range [28.89, 97.81]